Protein 2PXX (pdb70)

Sequence (213 aa):
GSGYREVEYWDQRYQGAADSSAPYDWFGDFSSSFRALLEPELRPEDRILVLGCGNSALSYELFLGGFPNVTSVDYSSVVVAAMQACYAHVPQLRWETMDVRKLDFPSASFDVVLEKGTLDALLAGERDPWTVSSEGVHTVDQVLSEVSRVLVPGGRFISMMTSAAPHFRTRHYAQAYYGWSLRHATYGSGFHFHLYLMHKGGKLSVAQLALGAQIL

InterPro domains:
  IPR013216 Methyltransferase type 11 [PF08241] (64-172)
  IPR029063 S-adenosyl-L-methionine-dependent methyltransferase superfamily [G3DSA:3.40.50.150] (18-231)
  IPR029063 S-adenosyl-L-methionine-dependent methyltransferase superfamily [SSF53335] (21-185)
  IPR051419 Lysine/N-terminal Methyltransferase Superfamily [PTHR12176] (18-202)

B-factor: mean 9.09, std 4.27, range [2.0, 28.04]

Secondary structure (DSSP, 8-state):
-GGGG-HHHHHHHTTTTTTSPP--TT--HHHHHHHHGGG--TT--EEEET-TT-SHHHHHHHTT---EEEEES-HHHHHHHHHHTTT-TT-EEEE--TTS--S-SS-EEEEEEESHHHHHTTT-S-TTS--HHHHHHHHHHHHHHHHHEEEEEEEEEEES--HHHHHHHH--GGG-EEEEEEEESGGG-EEEEEEEETB---HHHHHHHTTT-

Foldseek 3Di:
DLVLLDLVVLLVVCAVLLPDDQDADQDACVWCVVVVVVVDDLAFQEEEEQCASGCRLVVCVVVRNLNYEYEHQNVSRQVSCCNNVVVRPSYHYDHDDLLDDPDQFQQGQEYEYECPLVSLQPPQPDLQDGDPSNLVSLLSNLLVVLGNHHAFGKYKYKALDDCSRCLLNVQDCVSQWEWDKAFIDDVSRMIMIMITHNDHYDPVSNVSVVVRD

Organism: Homo sapiens (NCBI:txid9606)

Radius of gyration: 16.24 Å; Cα contacts (8 Å, |Δi|>4): 416; chains: 1; bounding box: 33×42×42 Å

Structure (mmCIF, N/CA/C/O backbone):
data_2PXX
#
_entry.id   2PXX
#
_cell.length_a   35.883
_cell.length_b   45.560
_cell.length_c   55.102
_ce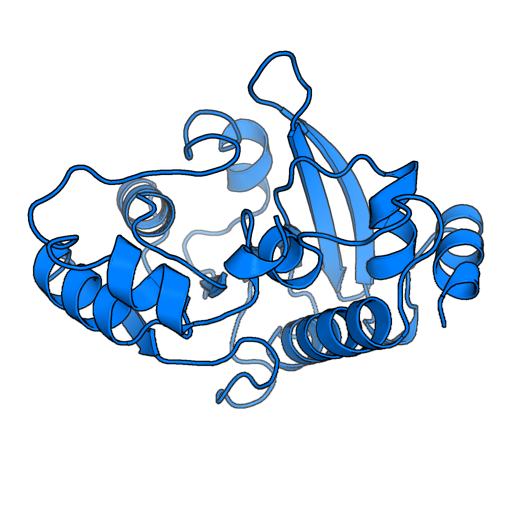ll.angle_alpha   90.000
_cell.angle_beta   105.870
_cell.angle_gamma   90.000
#
_symmetry.space_group_name_H-M   'P 1 21 1'
#
loop_
_entity.id
_entity.type
_entity.pdbx_description
1 polymer 'Uncharacterized protein MGC2408'
2 non-polymer 'UNKNOWN ATOM OR ION'
3 non-polymer S-ADENOSYL-L-HOMOCYSTEINE
4 water water
#
loop_
_atom_site.group_PDB
_atom_site.id
_atom_site.type_symbol
_atom_site.label_atom_id
_atom_site.label_alt_id
_atom_site.label_comp_id
_atom_site.label_asym_id
_atom_site.label_entity_id
_atom_site.label_seq_id
_atom_site.pdbx_PDB_ins_code
_atom_site.Cartn_x
_atom_site.Cartn_y
_atom_site.Cartn_z
_atom_site.occupancy
_atom_site.B_iso_or_equiv
_atom_site.auth_seq_id
_atom_site.auth_comp_id
_atom_site.auth_asym_id
_atom_site.auth_atom_id
_atom_site.pdbx_PDB_model_num
ATOM 1 N N . GLY A 1 1 ? -1.844 23.934 23.329 1.00 13.29 17 GLY A N 1
ATOM 2 C CA . GLY A 1 1 ? -0.740 24.900 23.494 1.00 12.16 17 GLY A CA 1
ATOM 3 C C . GLY A 1 1 ? 0.583 24.236 23.770 1.00 11.87 17 GLY A C 1
ATOM 4 O O . GLY A 1 1 ? 0.713 23.008 23.646 1.00 9.35 17 GLY A O 1
ATOM 5 N N . SER A 1 2 ? 1.579 25.040 24.170 1.00 10.54 18 SER A N 1
ATOM 6 C CA . SER A 1 2 ? 2.940 24.536 24.326 1.00 10.92 18 SER A CA 1
ATOM 7 C C . SER A 1 2 ? 3.087 23.550 25.496 1.00 9.64 18 SER A C 1
ATOM 8 O O . SER A 1 2 ? 4.089 22.817 25.571 1.00 10.44 18 SER A O 1
ATOM 11 N N . GLY A 1 3 ? 2.087 23.487 26.383 1.00 10.29 19 GLY A N 1
ATOM 12 C CA . GLY A 1 3 ? 2.099 22.510 27.467 1.00 7.12 19 GLY A CA 1
ATOM 13 C C . GLY A 1 3 ? 2.107 21.048 26.967 1.00 7.17 19 GLY A C 1
ATOM 14 O O . GLY A 1 3 ? 2.547 20.137 27.671 1.00 9.17 19 GLY A O 1
ATOM 15 N N . TYR A 1 4 ? 1.672 20.827 25.734 1.00 6.80 20 TYR A N 1
ATOM 16 C CA . TYR A 1 4 ? 1.695 19.475 25.158 1.00 6.39 20 TYR A CA 1
ATOM 17 C C . TYR A 1 4 ? 3.092 18.938 24.890 1.00 4.95 20 TYR A C 1
ATOM 18 O O . TYR A 1 4 ? 3.268 17.774 24.566 1.00 6.63 20 TYR A O 1
ATOM 27 N N . ARG A 1 5 ? 4.099 19.782 24.996 1.00 5.95 21 ARG A N 1
ATOM 28 C CA . ARG A 1 5 ? 5.468 19.345 24.804 1.00 6.16 21 ARG A CA 1
ATOM 29 C C . ARG A 1 5 ? 6.024 18.568 26.010 1.00 6.27 21 ARG A C 1
ATOM 30 O O . ARG A 1 5 ? 6.963 17.794 25.858 1.00 5.80 21 ARG A O 1
ATOM 34 N N . GLU A 1 6 ? 5.444 18.777 27.209 1.00 6.16 22 GLU A N 1
ATOM 35 C CA . GLU A 1 6 ? 6.042 18.332 28.456 1.00 7.42 22 GLU A CA 1
ATOM 36 C C . GLU A 1 6 ? 5.436 17.021 28.947 1.00 5.01 22 GLU A C 1
ATOM 37 O O . GLU A 1 6 ? 4.192 16.860 29.019 1.00 6.74 22 GLU A O 1
ATOM 43 N N . VAL A 1 7 ? 6.304 16.097 29.331 1.00 5.47 23 VAL A N 1
ATOM 44 C CA . VAL A 1 7 ? 5.866 14.795 29.830 1.00 4.63 23 VAL A CA 1
ATOM 45 C C . VAL A 1 7 ? 4.965 14.931 31.054 1.00 4.05 23 VAL A C 1
ATOM 46 O O . VAL A 1 7 ? 4.077 14.093 31.251 1.00 5.06 23 VAL A O 1
ATOM 50 N N . GLU A 1 8 ? 5.152 15.953 31.869 1.00 6.01 24 GLU A N 1
ATOM 51 C CA . GLU A 1 8 ? 4.331 16.076 33.088 1.00 5.68 24 GLU A CA 1
ATOM 52 C C . GLU A 1 8 ? 2.846 16.207 32.739 1.00 5.01 24 GLU A C 1
ATOM 53 O O . GLU A 1 8 ? 2.005 15.699 33.471 1.00 4.94 24 GLU A O 1
ATOM 59 N N . TYR A 1 9 ? 2.546 16.888 31.649 1.00 4.74 25 TYR A N 1
ATOM 60 C CA . TYR A 1 9 ? 1.166 17.050 31.209 1.00 5.03 25 TYR A CA 1
ATOM 61 C C . TYR A 1 9 ? 0.572 15.683 30.843 1.00 4.57 25 TYR A C 1
ATOM 62 O O . TYR A 1 9 ? -0.537 15.361 31.256 1.00 4.65 25 TYR A O 1
ATOM 71 N N . TRP A 1 10 ? 1.323 14.870 30.078 1.00 4.15 26 TRP A N 1
ATOM 72 C CA . TRP A 1 10 ? 0.860 13.578 29.640 1.00 5.01 26 TRP A CA 1
ATOM 73 C C . TRP A 1 10 ? 0.747 12.596 30.787 1.00 3.64 26 TRP A C 1
ATOM 74 O O . TRP A 1 10 ? -0.245 11.897 30.879 1.00 5.28 26 TRP A O 1
ATOM 85 N N . ASP A 1 11 ? 1.729 12.570 31.694 1.00 4.60 27 ASP A N 1
ATOM 86 C CA . ASP A 1 11 ? 1.648 11.684 32.866 1.00 5.02 27 ASP A CA 1
ATOM 87 C C . ASP A 1 11 ? 0.395 12.006 33.708 1.00 6.82 27 ASP A C 1
ATOM 88 O O . ASP A 1 11 ? -0.257 11.077 34.207 1.00 5.16 27 ASP A O 1
ATOM 93 N N . GLN A 1 12 ? 0.064 13.300 33.848 1.00 5.16 28 GLN A N 1
ATOM 94 C CA . GLN A 1 12 ? -1.150 13.708 34.524 1.00 6.45 28 GLN A CA 1
ATOM 95 C C . GLN A 1 12 ? -2.426 13.247 33.739 1.00 5.66 28 GLN A C 1
ATOM 96 O O . GLN A 1 12 ? -3.378 12.685 34.317 1.00 6.02 28 GLN A O 1
ATOM 102 N N . ARG A 1 13 ? -2.437 13.500 32.435 1.00 4.65 29 ARG A N 1
ATOM 103 C CA . ARG A 1 13 ? -3.567 13.111 31.568 1.00 4.79 29 ARG A CA 1
ATOM 104 C C . ARG A 1 13 ? -3.845 11.612 31.632 1.00 5.29 29 ARG A C 1
ATOM 105 O O . ARG A 1 13 ? -5.021 11.156 31.592 1.00 6.35 29 ARG A O 1
ATOM 113 N N . TYR A 1 14 ? -2.795 10.820 31.715 1.00 6.05 30 TYR A N 1
ATOM 114 C CA . TYR A 1 14 ? -2.922 9.385 31.568 1.00 6.18 30 TYR A CA 1
ATOM 115 C C . TYR A 1 14 ? -3.092 8.620 32.882 1.00 5.07 30 TYR A C 1
ATOM 116 O O . TYR A 1 14 ? -3.144 7.403 32.867 1.00 6.45 30 TYR A O 1
ATOM 125 N N . GLN A 1 15 ? -3.247 9.322 34.002 1.00 6.53 31 GLN A N 1
ATOM 126 C CA . GLN A 1 15 ? -3.615 8.618 35.242 1.00 7.50 31 GLN A CA 1
ATOM 127 C C . GLN A 1 15 ? -4.952 7.892 34.991 1.00 9.09 31 GLN A C 1
ATOM 128 O O . GLN A 1 15 ? -5.861 8.482 34.445 1.00 11.57 31 GLN A O 1
ATOM 134 N N . GLY A 1 16 ? -5.043 6.620 35.356 1.00 13.51 32 GLY A N 1
ATOM 135 C CA . GLY A 1 16 ? -6.267 5.835 35.151 1.00 11.51 32 GLY A CA 1
ATOM 136 C C . GLY A 1 16 ? -6.534 5.342 33.720 1.00 10.14 32 GLY A C 1
ATOM 137 O O . GLY A 1 16 ? -7.634 4.817 33.428 1.00 12.68 32 GLY A O 1
ATOM 138 N N . ALA A 1 17 ? -5.547 5.496 32.819 1.00 11.12 33 ALA A N 1
ATOM 139 C CA . ALA A 1 17 ? -5.773 5.182 31.395 1.00 9.50 33 ALA A CA 1
ATOM 140 C C . ALA A 1 17 ? -6.049 3.670 31.167 1.00 10.67 33 ALA A C 1
ATOM 141 O O . ALA A 1 17 ? -6.632 3.315 30.163 1.00 9.92 33 ALA A O 1
ATOM 143 N N . ALA A 1 18 ? -5.660 2.784 32.088 1.00 8.93 34 ALA A N 1
ATOM 144 C CA . ALA A 1 18 ? -5.912 1.364 31.884 1.00 9.25 34 ALA A CA 1
ATOM 145 C C . ALA A 1 18 ? -7.424 1.050 31.898 1.00 13.09 34 ALA A C 1
ATOM 146 O O . ALA A 1 18 ? -7.899 0.154 31.156 1.00 16.24 34 ALA A O 1
ATOM 148 N N . ASP A 1 19 ? -8.178 1.833 32.683 1.00 13.56 35 ASP A N 1
ATOM 149 C CA . ASP A 1 19 ? -9.624 1.636 32.864 1.00 14.89 35 ASP A CA 1
ATOM 150 C C . ASP A 1 19 ? -10.507 2.531 31.975 1.00 16.62 35 ASP A C 1
ATOM 151 O O . ASP A 1 19 ? -11.663 2.219 31.764 1.00 16.95 35 ASP A O 1
ATOM 156 N N . SER A 1 20 ? -9.967 3.643 31.491 1.00 13.14 36 SER A N 1
ATOM 157 C CA A SER A 1 20 ? -10.714 4.594 30.669 0.50 14.45 36 SER A CA 1
ATOM 158 C CA B SER A 1 20 ? -10.749 4.573 30.679 0.50 13.09 36 SER A CA 1
ATOM 159 C C . SER A 1 20 ? -10.804 4.080 29.235 1.00 12.76 36 SER A C 1
ATOM 160 O O . SER A 1 20 ? -10.034 3.200 28.838 1.00 13.49 36 SER A O 1
ATOM 165 N N . ALA A 1 21 ? -11.718 4.641 28.463 1.00 11.57 37 ALA A N 1
ATOM 166 C CA . ALA A 1 21 ? -11.847 4.300 27.037 1.00 10.84 37 ALA A CA 1
ATOM 167 C C . ALA A 1 21 ? -10.554 4.683 26.300 1.00 11.07 37 ALA A C 1
ATOM 168 O O . ALA A 1 21 ? -9.913 5.651 26.663 1.00 9.57 37 ALA A O 1
ATOM 170 N N . PRO A 1 22 ? -10.161 3.908 25.266 1.00 8.99 38 PRO A N 1
ATOM 171 C CA . PRO A 1 22 ? -9.074 4.376 24.365 1.00 9.28 38 PRO A CA 1
ATOM 172 C C . PRO A 1 22 ? -9.397 5.740 23.827 1.00 9.56 38 PRO A C 1
ATOM 173 O O . PRO A 1 22 ? -10.556 6.096 23.771 1.00 8.35 38 PRO A O 1
ATOM 177 N N . TYR A 1 23 ? -8.376 6.520 23.474 1.00 6.18 39 TYR A N 1
ATOM 178 C CA . TYR A 1 23 ? -8.564 7.822 22.866 1.00 5.46 39 TYR A CA 1
ATOM 179 C C . TYR A 1 23 ? -7.608 7.944 21.702 1.00 4.00 39 TYR A C 1
ATOM 180 O O . TYR A 1 23 ? -6.432 7.592 21.834 1.00 5.04 39 TYR A O 1
ATOM 189 N N . ASP A 1 24 ? -8.109 8.436 20.564 1.00 5.65 40 ASP A N 1
ATOM 190 C CA . ASP A 1 24 ? -7.307 8.602 19.371 1.00 5.72 40 ASP A CA 1
ATOM 191 C C . ASP A 1 24 ? -7.352 10.038 18.837 1.00 6.43 40 ASP A C 1
ATOM 192 O O . ASP A 1 24 ? -8.427 10.584 18.576 1.00 7.60 40 ASP A O 1
ATOM 197 N N . TRP A 1 25 ? -6.170 10.636 18.701 1.00 4.86 41 TRP A N 1
ATOM 198 C CA . TRP A 1 25 ? -5.994 11.934 18.011 1.00 5.16 41 TRP A CA 1
ATOM 199 C C . TRP A 1 25 ? -6.010 11.793 16.507 1.00 4.83 41 TRP A C 1
ATOM 200 O O . TRP A 1 25 ? -5.477 10.852 15.975 1.00 5.04 41 TRP A O 1
ATOM 211 N N . PHE A 1 26 ? -6.660 12.731 15.829 1.00 6.41 42 PHE A N 1
ATOM 212 C CA . PHE A 1 26 ? -6.605 12.821 14.361 1.00 7.14 42 PHE A CA 1
ATOM 213 C C . PHE A 1 26 ? -7.088 11.539 13.724 1.00 7.64 42 PHE A C 1
ATOM 214 O O . PHE A 1 26 ? -6.490 11.010 12.747 1.00 10.24 42 PHE A O 1
ATOM 222 N N . GLY A 1 27 ? -8.175 11.052 14.262 1.00 8.05 43 GLY A N 1
ATOM 223 C CA . GLY A 1 27 ? -8.828 9.879 13.729 1.00 8.92 43 GLY A CA 1
ATOM 224 C C . GLY A 1 27 ? -8.389 8.579 14.375 1.00 9.39 43 GLY A C 1
ATOM 225 O O . GLY A 1 27 ? -7.265 8.445 14.804 1.00 8.06 43 GLY A O 1
ATOM 226 N N . ASP A 1 28 ? -9.313 7.635 14.469 1.00 9.74 44 ASP A N 1
ATOM 227 C CA . ASP A 1 28 ? -8.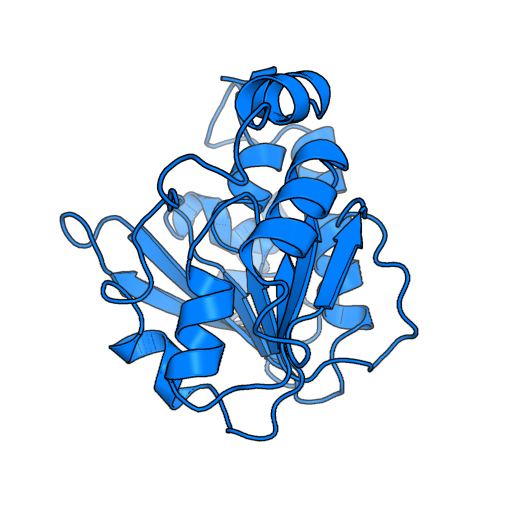975 6.246 14.786 1.00 12.17 44 ASP A CA 1
ATOM 228 C C . ASP A 1 28 ? -8.644 5.450 13.504 1.00 8.83 44 ASP A C 1
ATOM 229 O O . ASP A 1 28 ? -8.837 5.944 12.340 1.00 9.95 44 ASP A O 1
ATOM 234 N N . PHE A 1 29 ? -8.193 4.207 13.716 1.00 11.45 45 PHE A N 1
ATOM 235 C CA . PHE A 1 29 ? -7.799 3.293 12.631 1.00 10.68 45 PHE A CA 1
ATOM 236 C C . PHE A 1 29 ? -8.809 3.260 11.462 1.00 10.91 45 PHE A C 1
ATOM 237 O O . PHE A 1 29 ? -8.411 3.187 10.309 1.00 11.19 45 PHE A O 1
ATOM 245 N N . SER A 1 30 ? -10.112 3.299 11.765 1.00 8.75 46 SER A N 1
ATOM 246 C CA . SER A 1 30 ? -11.154 3.242 10.717 1.00 11.75 46 SER A CA 1
ATOM 247 C C . SER A 1 30 ? -11.019 4.360 9.670 1.00 10.10 46 SER A C 1
ATOM 248 O O . SER A 1 30 ? -11.318 4.149 8.486 1.00 12.18 46 SER A O 1
ATOM 251 N N . SER A 1 31 ? -10.543 5.532 10.103 1.00 9.01 47 SER A N 1
ATOM 252 C CA A SER A 1 31 ? -10.469 6.737 9.279 0.50 11.17 47 SER A CA 1
ATOM 253 C CA B SER A 1 31 ? -10.546 6.684 9.238 0.50 8.53 47 SER A CA 1
ATOM 254 C C . SER A 1 31 ? -9.377 6.664 8.231 1.00 8.99 47 SER A C 1
ATOM 255 O O . SER A 1 31 ? -9.448 7.360 7.217 1.00 10.96 47 SER A O 1
ATOM 260 N N . PHE A 1 32 ? -8.328 5.862 8.487 1.00 6.77 48 PHE A N 1
ATOM 261 C CA . PHE A 1 32 ? -7.166 5.834 7.553 1.00 7.23 48 PHE A CA 1
ATOM 262 C C . PHE A 1 32 ? -6.672 4.436 7.209 1.00 9.94 48 PHE A C 1
ATOM 263 O O . PHE A 1 32 ? -5.668 4.309 6.510 1.00 9.10 48 PHE A O 1
ATOM 271 N N . ARG A 1 33 ? -7.370 3.388 7.650 1.00 9.85 49 ARG A N 1
ATOM 272 C CA . ARG A 1 33 ? -6.893 2.012 7.374 1.00 10.09 49 ARG A CA 1
ATOM 273 C C . ARG A 1 33 ? -6.899 1.673 5.862 1.00 12.41 49 ARG A C 1
ATOM 274 O O . ARG A 1 33 ? -6.097 0.883 5.412 1.00 11.14 49 ARG A O 1
ATOM 277 N N . ALA A 1 34 ? -7.807 2.276 5.097 1.00 10.07 50 ALA A N 1
ATOM 278 C CA . ALA A 1 34 ? -7.790 2.109 3.613 1.00 10.48 50 ALA A CA 1
ATOM 279 C C . ALA A 1 34 ? -6.485 2.612 2.989 1.00 10.64 50 ALA A C 1
ATOM 280 O O . ALA A 1 34 ? -5.999 2.035 2.010 1.00 9.18 50 ALA A O 1
ATOM 282 N N . LEU A 1 35 ? -5.938 3.690 3.543 1.00 9.89 51 LEU A N 1
ATOM 283 C CA . LEU A 1 35 ? -4.631 4.206 3.121 1.00 9.27 51 LEU A CA 1
ATOM 284 C C . LEU A 1 35 ? -3.478 3.403 3.701 1.00 9.88 51 LEU A C 1
ATOM 285 O O . LEU A 1 35 ? -2.476 3.182 3.019 1.00 11.20 51 LEU A O 1
ATOM 290 N N . LEU A 1 36 ? -3.604 2.992 4.969 1.00 8.52 52 LEU A N 1
ATOM 291 C CA . LEU A 1 36 ? -2.508 2.362 5.669 1.00 8.22 52 LEU A CA 1
ATOM 292 C C . LEU A 1 36 ? -2.323 0.897 5.340 1.00 8.38 52 LEU A C 1
ATOM 293 O O . LEU A 1 36 ? -1.217 0.459 5.105 1.00 9.84 52 LEU A O 1
ATOM 298 N N . GLU A 1 37 ? -3.402 0.113 5.357 1.00 7.80 53 GLU A N 1
ATOM 299 C CA . GLU A 1 37 ? -3.210 -1.334 5.251 1.00 11.13 53 GLU A CA 1
ATOM 300 C C . GLU A 1 37 ? -2.524 -1.792 3.947 1.00 7.03 53 GLU A C 1
ATOM 301 O O . GLU A 1 37 ? -1.709 -2.733 4.001 1.00 8.97 53 GLU A O 1
ATOM 307 N N . PRO A 1 38 ? -2.808 -1.138 2.792 1.00 10.32 54 PRO A N 1
ATOM 308 C CA . PRO A 1 38 ? -2.085 -1.555 1.565 1.00 9.47 54 PRO A CA 1
ATOM 309 C C . PRO A 1 38 ? -0.582 -1.308 1.610 1.00 11.14 54 PRO A C 1
ATOM 310 O O . PRO A 1 38 ? 0.135 -1.785 0.727 1.00 9.85 54 PRO A O 1
ATOM 314 N N . GLU A 1 39 ? -0.103 -0.603 2.633 1.00 9.31 55 GLU A N 1
ATOM 315 C CA . GLU A 1 39 ? 1.339 -0.339 2.765 1.00 9.77 55 GLU A CA 1
ATOM 316 C C . GLU A 1 39 ? 2.015 -1.305 3.750 1.00 10.23 55 GLU A C 1
ATOM 317 O O . GLU A 1 39 ? 3.224 -1.237 3.936 1.00 11.77 55 GLU A O 1
ATOM 323 N N . LEU A 1 40 ? 1.242 -2.212 4.344 1.00 7.35 56 LEU A N 1
ATOM 324 C CA . LEU A 1 40 ? 1.714 -3.108 5.379 1.00 9.39 56 LEU A CA 1
ATOM 325 C C . LEU A 1 40 ? 1.683 -4.571 4.923 1.00 11.69 56 LEU A C 1
ATOM 326 O O . LEU A 1 40 ? 0.894 -4.947 4.038 1.00 12.96 56 LEU A O 1
ATOM 331 N N . ARG A 1 41 ? 2.542 -5.383 5.535 1.00 10.29 57 ARG A N 1
ATOM 332 C CA . ARG A 1 41 ? 2.574 -6.833 5.336 1.00 13.73 57 ARG A CA 1
ATOM 333 C C . ARG A 1 41 ? 2.365 -7.480 6.687 1.00 10.39 57 ARG A C 1
ATOM 334 O O . ARG A 1 41 ? 2.848 -6.937 7.712 1.00 7.38 57 ARG A O 1
ATOM 342 N N . PRO A 1 42 ? 1.690 -8.637 6.741 1.00 10.21 58 PRO A N 1
ATOM 343 C CA . PRO A 1 42 ? 1.414 -9.261 8.028 1.00 10.15 58 PRO A CA 1
ATOM 344 C C . PRO A 1 42 ? 2.691 -9.514 8.861 1.00 7.31 58 PRO A C 1
ATOM 345 O O . PRO A 1 42 ? 2.640 -9.479 10.094 1.00 8.94 58 PRO A O 1
ATOM 349 N N . GLU A 1 43 ? 3.812 -9.785 8.184 1.00 9.29 59 GLU A N 1
ATOM 350 C CA . GLU A 1 43 ? 5.075 -10.079 8.867 1.00 8.84 59 GLU A CA 1
ATOM 351 C C . GLU A 1 43 ? 5.864 -8.828 9.263 1.00 9.20 59 GLU A C 1
ATOM 352 O O . GLU A 1 43 ? 6.898 -8.946 9.902 1.00 10.13 59 GLU A O 1
ATOM 358 N N . ASP A 1 44 ? 5.372 -7.638 8.891 1.00 7.08 60 ASP A N 1
ATOM 359 C CA . ASP A 1 44 ? 6.114 -6.391 9.186 1.00 8.14 60 ASP A CA 1
ATOM 360 C C . ASP A 1 44 ? 6.326 -6.206 10.697 1.00 7.19 60 ASP A C 1
ATOM 361 O O . ASP A 1 44 ? 5.412 -6.383 11.496 1.00 6.73 60 ASP A O 1
ATOM 366 N N . ARG A 1 45 ? 7.558 -5.859 11.063 1.00 6.43 61 ARG A N 1
ATOM 367 C CA . ARG A 1 45 ? 7.884 -5.394 12.402 1.00 7.94 61 ARG A CA 1
ATOM 368 C C . ARG A 1 45 ? 7.567 -3.917 12.473 1.00 5.94 61 ARG A C 1
ATOM 369 O O . ARG A 1 45 ? 8.191 -3.125 11.786 1.00 5.26 61 ARG A O 1
ATOM 377 N N . ILE A 1 46 ? 6.566 -3.562 13.285 1.00 6.23 62 ILE A N 1
ATOM 378 C CA . ILE A 1 46 ? 5.986 -2.221 13.310 1.00 5.91 62 ILE A CA 1
ATOM 379 C C . ILE A 1 46 ? 6.295 -1.552 14.666 1.00 4.85 62 ILE A C 1
ATOM 380 O O . ILE A 1 46 ? 6.118 -2.172 15.728 1.00 6.32 62 ILE A O 1
ATOM 385 N N . LEU A 1 47 ? 6.775 -0.305 14.603 1.00 4.22 63 LEU A N 1
ATOM 386 C CA . LEU A 1 47 ? 7.054 0.525 15.775 1.00 4.22 63 LEU A CA 1
ATOM 387 C C . LEU A 1 47 ? 6.088 1.715 15.737 1.00 3.97 63 LEU A C 1
ATOM 388 O O . LEU A 1 47 ? 6.041 2.438 14.735 1.00 5.63 63 LEU A O 1
ATOM 393 N N . VAL A 1 48 ? 5.326 1.911 16.823 1.00 5.13 64 VAL A N 1
ATOM 394 C CA . VAL A 1 48 ? 4.373 3.001 16.920 1.00 4.07 64 VAL A CA 1
ATOM 395 C C . VAL A 1 48 ? 4.926 4.032 17.929 1.00 4.21 64 VAL A C 1
ATOM 396 O O . VAL A 1 48 ? 5.191 3.702 19.101 1.00 4.36 64 VAL A O 1
ATOM 400 N N . LEU A 1 49 ? 5.179 5.243 17.439 1.00 4.38 65 LEU A N 1
ATOM 401 C CA . LEU A 1 49 ? 5.783 6.316 18.235 1.00 3.75 65 LEU A CA 1
ATOM 402 C C . LEU A 1 49 ? 4.734 7.139 18.969 1.00 4.82 65 LEU A C 1
ATOM 403 O O . LEU A 1 49 ? 3.735 7.545 18.376 1.00 6.12 65 LEU A O 1
ATOM 408 N N . GLY A 1 50 ? 5.007 7.445 20.259 1.00 3.83 66 GLY A N 1
ATOM 409 C CA . GLY A 1 50 ? 4.125 8.243 21.077 1.00 3.23 66 GLY A CA 1
ATOM 410 C C . GLY A 1 50 ? 2.713 7.706 21.066 1.00 3.54 66 GLY A C 1
ATOM 411 O O . GLY A 1 50 ? 1.759 8.427 20.844 1.00 4.13 66 GLY A O 1
ATOM 412 N N . CYS A 1 51 ? 2.609 6.428 21.421 1.00 4.53 67 CYS A N 1
ATOM 413 C CA . CYS A 1 51 ? 1.401 5.645 21.297 1.00 3.55 67 CYS A CA 1
ATOM 414 C C . CYS A 1 51 ? 0.223 6.199 22.143 1.00 5.44 67 CYS A C 1
ATOM 415 O O . CYS A 1 51 ? -0.934 6.002 21.781 1.00 3.36 67 CYS A O 1
ATOM 418 N N . GLY A 1 52 ? 0.513 6.854 23.262 1.00 3.30 68 GLY A N 1
ATOM 419 C CA . GLY A 1 52 ? -0.538 7.258 24.186 1.00 4.47 68 GLY A CA 1
ATOM 420 C C . GLY A 1 52 ? -1.468 6.109 24.523 1.00 3.80 68 GLY A C 1
ATOM 421 O O . GLY A 1 52 ? -1.024 4.943 24.593 1.00 4.87 68 GLY A O 1
ATOM 422 N N . ASN A 1 53 ? -2.757 6.431 24.729 1.00 4.62 69 ASN A N 1
ATOM 423 C CA . ASN A 1 53 ? -3.780 5.422 24.960 1.00 4.71 69 ASN A CA 1
ATOM 424 C C . ASN A 1 53 ? -4.642 5.213 23.733 1.00 4.75 69 ASN A C 1
ATOM 425 O O . ASN A 1 53 ? -5.818 4.823 23.832 1.00 4.55 69 ASN A O 1
ATOM 430 N N . SER A 1 54 ? -4.041 5.373 22.555 1.00 4.64 70 SER A N 1
ATOM 431 C CA . SER A 1 54 ? -4.650 5.048 21.272 1.00 3.80 70 SER A CA 1
ATOM 432 C C . SER A 1 54 ? -4.967 3.546 21.133 1.00 5.23 70 SER A C 1
ATOM 433 O O . SER A 1 54 ? -4.288 2.648 21.701 1.00 4.38 70 SER A O 1
ATOM 436 N N . ALA A 1 55 ? -6.024 3.276 20.371 1.00 5.81 71 ALA A N 1
ATOM 437 C CA . ALA A 1 55 ? -6.408 1.902 20.039 1.00 5.49 71 ALA A CA 1
ATOM 438 C C . ALA A 1 55 ? -5.682 1.399 18.769 1.00 7.49 71 ALA A C 1
ATOM 439 O O . ALA A 1 55 ? -5.889 0.264 18.374 1.00 6.38 71 ALA A O 1
ATOM 441 N N . LEU A 1 56 ? -4.828 2.240 18.150 1.00 5.26 72 LEU A N 1
ATOM 442 C CA . LEU A 1 56 ? -4.166 1.881 16.871 1.00 5.37 72 LEU A CA 1
ATOM 443 C C . LEU A 1 56 ? -3.378 0.605 16.984 1.00 6.32 72 LEU A C 1
ATOM 444 O O . LEU A 1 56 ? -3.512 -0.292 16.121 1.00 6.31 72 LEU A O 1
ATOM 449 N N . SER A 1 57 ? -2.572 0.472 18.026 1.00 4.93 73 SER A N 1
ATOM 450 C CA . SER A 1 57 ? -1.745 -0.746 18.169 1.00 5.14 73 SER A CA 1
ATOM 451 C C . SER A 1 57 ? -2.570 -2.041 18.246 1.00 6.19 73 SER A C 1
ATOM 452 O O . SER A 1 57 ? -2.275 -3.025 17.573 1.00 6.24 73 SER A O 1
ATOM 455 N N . TYR A 1 58 ? -3.618 -2.005 19.059 1.00 4.59 74 TYR A N 1
ATOM 456 C CA . TYR A 1 58 ? -4.541 -3.107 19.169 1.00 5.68 74 TYR A CA 1
ATOM 457 C C . TYR A 1 58 ? -5.280 -3.383 17.849 1.00 5.76 74 TYR A C 1
ATOM 458 O O . TYR A 1 58 ? -5.485 -4.561 17.494 1.00 6.93 74 TYR A O 1
ATOM 467 N N . GLU A 1 59 ? -5.718 -2.328 17.154 1.00 5.40 75 GLU A N 1
ATOM 468 C CA . GLU A 1 59 ? -6.397 -2.467 15.867 1.00 4.78 75 GLU A CA 1
ATOM 469 C C . GLU A 1 59 ? -5.499 -3.098 14.816 1.00 6.47 75 GLU A C 1
ATOM 470 O O . GLU A 1 59 ? -5.969 -3.911 13.985 1.00 7.36 75 GLU A O 1
ATOM 476 N N . LEU A 1 60 ? -4.218 -2.756 14.826 1.00 5.04 76 LEU A N 1
ATOM 477 C CA . LEU A 1 60 ? -3.288 -3.415 13.899 1.00 5.01 76 LEU A CA 1
ATOM 478 C C . LEU A 1 60 ? -3.254 -4.923 14.188 1.00 5.84 76 LEU A C 1
ATOM 479 O O . LEU A 1 60 ? -3.319 -5.747 13.249 1.00 6.74 76 LEU A O 1
ATOM 484 N N . PHE A 1 61 ? -3.181 -5.291 15.475 1.00 5.11 77 PHE A N 1
ATOM 485 C CA . PHE A 1 61 ? -3.176 -6.703 15.863 1.00 6.77 77 PHE A CA 1
ATOM 486 C C . PHE A 1 61 ? -4.445 -7.402 15.389 1.00 6.88 77 PHE A C 1
ATOM 487 O O . PHE A 1 61 ? -4.370 -8.476 14.796 1.00 8.28 77 PHE A O 1
ATOM 495 N N . LEU A 1 62 ? -5.598 -6.808 15.661 1.00 6.79 78 LEU A N 1
ATOM 496 C CA . LEU A 1 62 ? -6.850 -7.432 15.279 1.00 5.99 78 LEU A CA 1
ATOM 497 C C . LEU A 1 62 ? -6.939 -7.551 13.789 1.00 7.09 78 LEU A C 1
ATOM 498 O O . LEU A 1 62 ? -7.597 -8.455 13.287 1.00 8.84 78 LEU A O 1
ATOM 503 N N . GLY A 1 63 ? -6.300 -6.637 13.058 1.00 6.64 79 GLY A N 1
ATOM 504 C CA . GLY A 1 63 ? -6.304 -6.647 11.606 1.00 6.37 79 GLY A CA 1
ATOM 505 C C . GLY A 1 63 ? -5.285 -7.564 10.949 1.00 7.96 79 GLY A C 1
ATOM 506 O O . GLY A 1 63 ? -5.163 -7.562 9.722 1.00 10.72 79 GLY A O 1
ATOM 507 N N . GLY A 1 64 ? -4.554 -8.332 11.720 1.00 8.19 80 GLY A N 1
ATOM 508 C CA . GLY A 1 64 ? -3.626 -9.330 11.157 1.00 8.82 80 GLY A CA 1
ATOM 509 C C . GLY A 1 64 ? -2.142 -8.942 11.167 1.00 10.19 80 GLY A C 1
ATOM 510 O O . GLY A 1 64 ? -1.305 -9.601 10.530 1.00 9.23 80 GLY A O 1
ATOM 511 N N . PHE A 1 65 ? -1.819 -7.890 11.912 1.00 9.53 81 PHE A N 1
ATOM 512 C CA . PHE A 1 65 ? -0.441 -7.361 12.001 1.00 9.82 81 PHE A CA 1
ATOM 513 C C . PHE A 1 65 ? 0.017 -7.443 13.472 1.00 9.26 81 PHE A C 1
ATOM 514 O O . PHE A 1 65 ? -0.045 -6.445 14.213 1.00 10.67 81 PHE A O 1
ATOM 522 N N . PRO A 1 66 ? 0.447 -8.636 13.916 1.00 8.53 82 PRO A N 1
ATOM 523 C CA . PRO A 1 66 ? 0.782 -8.870 15.335 1.00 9.35 82 PRO A CA 1
ATOM 524 C C . PRO A 1 66 ? 2.103 -8.285 15.847 1.00 9.92 82 PRO A C 1
ATOM 525 O O . PRO A 1 66 ? 2.293 -8.182 17.075 1.00 8.30 82 PRO A O 1
ATOM 529 N N . ASN A 1 67 ? 3.035 -7.952 14.947 1.00 7.98 83 ASN A N 1
ATOM 530 C CA . ASN A 1 67 ? 4.372 -7.579 15.371 1.00 7.56 83 ASN A CA 1
ATOM 531 C C . ASN A 1 67 ? 4.454 -6.110 15.696 1.00 4.78 83 ASN A C 1
ATOM 532 O O . ASN A 1 67 ? 5.159 -5.356 15.010 1.00 6.69 83 ASN A O 1
ATOM 537 N N . VAL A 1 68 ? 3.797 -5.692 16.776 1.00 5.29 84 VAL A N 1
ATOM 538 C CA . VAL A 1 68 ? 3.704 -4.252 17.098 1.00 5.59 84 VAL A CA 1
ATOM 539 C C . VAL A 1 68 ? 4.404 -3.941 18.404 1.00 5.32 84 VAL A C 1
ATOM 540 O O . VAL A 1 68 ? 4.201 -4.610 19.433 1.00 5.74 84 VAL A O 1
ATOM 544 N N . THR A 1 69 ? 5.264 -2.936 18.348 1.00 5.11 85 THR A N 1
ATOM 545 C CA . THR A 1 69 ? 5.906 -2.326 19.507 1.00 5.24 85 THR A CA 1
ATOM 546 C C . THR A 1 69 ? 5.494 -0.872 19.571 1.00 3.72 85 THR A C 1
ATOM 547 O O . THR A 1 69 ? 5.594 -0.159 18.571 1.00 4.40 85 THR A O 1
ATOM 551 N N . SER A 1 70 ? 5.143 -0.419 20.764 1.00 4.64 86 SER A N 1
ATOM 552 C CA . SER A 1 70 ? 4.607 0.921 20.958 1.00 3.98 86 SER A CA 1
ATOM 553 C C . SER A 1 70 ? 5.360 1.613 22.064 1.00 3.91 86 SER A C 1
ATOM 554 O O . SER A 1 70 ? 5.590 1.013 23.132 1.00 5.69 86 SER A O 1
ATOM 557 N N . VAL A 1 71 ? 5.793 2.848 21.799 1.00 4.45 87 VAL A N 1
ATOM 558 C CA . VAL A 1 71 ? 6.554 3.608 22.743 1.00 2.61 87 VAL A CA 1
ATOM 559 C C . VAL A 1 71 ? 5.962 4.995 23.053 1.00 5.18 87 VAL A C 1
ATOM 560 O O . VAL A 1 71 ? 5.265 5.584 22.228 1.00 4.13 87 VAL A O 1
ATOM 564 N N . ASP A 1 72 ? 6.273 5.499 24.240 1.00 3.96 88 ASP A N 1
ATOM 565 C CA . ASP A 1 72 ? 5.804 6.832 24.704 1.00 4.25 88 ASP A CA 1
ATOM 566 C C . ASP A 1 72 ? 6.700 7.270 25.849 1.00 5.51 88 ASP A C 1
ATOM 567 O O . ASP A 1 72 ? 7.217 6.403 26.585 1.00 4.28 88 ASP A O 1
ATOM 572 N N . TYR A 1 73 ? 6.932 8.580 26.015 1.00 3.07 89 TYR A N 1
ATOM 573 C CA . TYR A 1 73 ? 7.768 9.030 27.101 1.00 5.41 89 TYR A CA 1
ATOM 574 C C . TYR A 1 73 ? 6.990 9.137 28.426 1.00 4.29 89 TYR A C 1
ATOM 575 O O . TYR A 1 73 ? 7.562 9.290 29.468 1.00 5.71 89 TYR A O 1
ATOM 584 N N . SER A 1 74 ? 5.656 9.003 28.366 1.00 3.02 90 SER A N 1
ATOM 585 C CA . SER A 1 74 ? 4.838 8.888 29.570 1.00 2.94 90 SER A CA 1
ATOM 586 C C . SER A 1 74 ? 4.921 7.426 30.097 1.00 3.52 90 SER A C 1
ATOM 587 O O . SER A 1 74 ? 4.249 6.507 29.591 1.00 4.12 90 SER A O 1
ATOM 590 N N . SER A 1 75 ? 5.681 7.229 31.175 1.00 3.33 91 SER A N 1
ATOM 591 C CA . SER A 1 75 ? 5.804 5.903 31.769 1.00 4.82 91 SER A CA 1
ATOM 592 C C . SER A 1 75 ? 4.442 5.470 32.344 1.00 4.55 91 SER A C 1
ATOM 593 O O . SER A 1 75 ? 4.098 4.277 32.382 1.00 5.75 91 SER A O 1
ATOM 596 N N . VAL A 1 76 ? 3.674 6.451 32.782 1.00 4.22 92 VAL A N 1
ATOM 597 C CA . VAL A 1 76 ? 2.345 6.200 33.268 1.00 5.49 92 VAL A CA 1
ATOM 598 C C . VAL A 1 76 ? 1.505 5.537 32.216 1.00 5.27 92 VAL A C 1
ATOM 599 O O . VAL A 1 76 ? 0.896 4.510 32.481 1.00 4.02 92 VAL A O 1
ATOM 603 N N . VAL A 1 77 ? 1.477 6.083 30.988 1.00 4.47 93 VAL A N 1
ATOM 604 C CA . VAL A 1 77 ? 0.646 5.474 29.939 1.00 4.62 93 VAL A CA 1
ATOM 605 C C . VAL A 1 77 ? 1.229 4.141 29.483 1.00 3.48 93 VAL A C 1
ATOM 606 O O . VAL A 1 77 ? 0.478 3.252 29.128 1.00 3.95 93 VAL A O 1
ATOM 610 N N . VAL A 1 78 ? 2.531 3.983 29.542 1.00 3.80 94 VAL A N 1
ATOM 611 C CA . VAL A 1 78 ? 3.125 2.692 29.126 1.00 3.88 94 VAL A CA 1
ATOM 612 C C . VAL A 1 78 ? 2.696 1.572 30.090 1.00 3.64 94 VAL A C 1
ATOM 613 O O . VAL A 1 78 ? 2.213 0.528 29.646 1.00 4.36 94 VAL A O 1
ATOM 617 N N . ALA A 1 79 ? 2.789 1.820 31.395 1.00 4.78 95 ALA A N 1
ATOM 618 C CA . ALA A 1 79 ? 2.317 0.876 32.376 1.00 3.44 95 ALA A CA 1
ATOM 619 C C . ALA A 1 79 ? 0.823 0.585 32.210 1.00 4.66 95 ALA A C 1
ATOM 620 O O . ALA A 1 79 ? 0.387 -0.559 32.316 1.0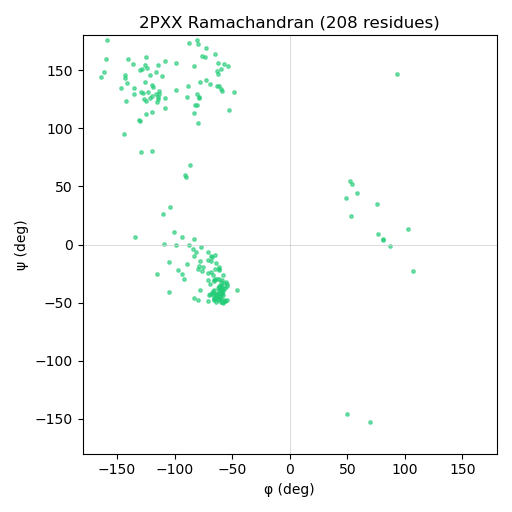0 4.71 95 ALA A O 1
ATOM 622 N N . ALA A 1 80 ? 0.039 1.611 31.942 1.00 4.15 96 ALA A N 1
ATOM 623 C CA . ALA A 1 80 ? -1.398 1.454 31.752 1.00 5.97 96 ALA A CA 1
ATOM 624 C C . ALA A 1 80 ? -1.704 0.602 30.536 1.00 5.74 96 ALA A C 1
ATOM 625 O O . ALA A 1 80 ? -2.599 -0.256 30.595 1.00 5.07 96 ALA A O 1
ATOM 627 N N . MET A 1 81 ? -1.003 0.832 29.415 1.00 5.13 97 MET A N 1
ATOM 628 C CA . MET A 1 81 ? -1.219 0.010 28.192 1.00 6.37 97 MET A CA 1
ATOM 629 C C . MET A 1 81 ? -0.722 -1.428 28.367 1.00 4.38 97 MET A C 1
ATOM 630 O O . MET A 1 81 ? -1.362 -2.362 27.903 1.00 4.99 97 MET A O 1
ATOM 635 N N . GLN A 1 82 ? 0.353 -1.616 29.132 1.00 4.59 98 GLN A N 1
ATOM 636 C CA . GLN A 1 82 ? 0.811 -2.967 29.470 1.00 4.39 98 GLN A CA 1
ATOM 637 C C . GLN A 1 82 ? -0.291 -3.749 30.211 1.00 5.19 98 GLN A C 1
ATOM 638 O O . GLN A 1 82 ? -0.512 -4.961 29.947 1.00 7.47 98 GLN A O 1
ATOM 644 N N . ALA A 1 83 ? -0.969 -3.082 31.141 1.00 4.92 99 ALA A N 1
ATOM 645 C CA . ALA A 1 83 ? -2.067 -3.678 31.901 1.00 5.10 99 ALA A CA 1
ATOM 646 C C . ALA A 1 83 ? -3.322 -3.901 31.045 1.00 6.19 99 ALA A C 1
ATOM 647 O O . ALA A 1 83 ? -3.898 -5.004 31.043 1.00 7.08 99 ALA A O 1
ATOM 649 N N . CYS A 1 84 ? -3.738 -2.886 30.313 1.00 4.71 100 CYS A N 1
ATOM 650 C CA . CYS A 1 84 ? -4.951 -2.956 29.442 1.00 6.35 100 CYS A CA 1
ATOM 651 C C . CYS A 1 84 ? -4.848 -4.042 28.361 1.00 5.15 100 CYS A C 1
ATOM 652 O O . CYS A 1 84 ? -5.874 -4.705 28.018 1.00 5.52 100 CYS A O 1
ATOM 655 N N . TYR A 1 85 ? -3.624 -4.236 27.834 1.00 5.42 101 TYR A N 1
ATOM 656 C CA . TYR A 1 85 ? -3.376 -5.155 26.724 1.00 5.41 101 TYR A CA 1
ATOM 657 C C . TYR A 1 85 ? -2.585 -6.399 27.139 1.00 4.12 101 TYR A C 1
ATOM 658 O O . TYR A 1 85 ? -1.969 -7.077 26.316 1.00 5.91 101 TYR A O 1
ATOM 667 N N . ALA A 1 86 ? -2.703 -6.746 28.423 1.00 5.33 102 ALA A N 1
ATOM 668 C CA . ALA A 1 86 ? -2.046 -7.929 28.959 1.00 6.16 102 ALA A CA 1
ATOM 669 C C . ALA A 1 86 ? -2.552 -9.210 28.275 1.00 6.26 102 ALA A C 1
ATOM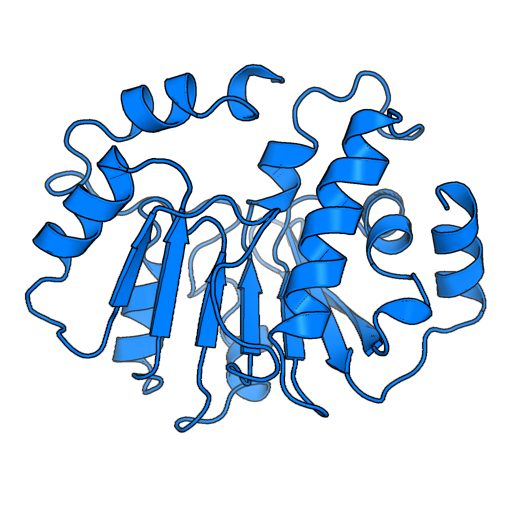 670 O O . ALA A 1 86 ? -1.862 -10.226 28.269 1.00 8.09 102 ALA A O 1
ATOM 672 N N . HIS A 1 87 ? -3.741 -9.141 27.700 1.00 5.38 103 HIS A N 1
ATOM 673 C CA . HIS A 1 87 ? -4.307 -10.263 26.918 1.00 7.21 103 HIS A CA 1
ATOM 674 C C . HIS A 1 87 ? -3.739 -10.414 25.528 1.00 5.93 103 HIS A C 1
ATOM 675 O O . HIS A 1 87 ? -4.091 -11.374 24.820 1.00 7.91 103 HIS A O 1
ATOM 682 N N . VAL A 1 88 ? -2.829 -9.508 25.141 1.00 6.52 104 VAL A N 1
ATOM 683 C CA . VAL A 1 88 ? -2.212 -9.547 23.812 1.00 6.40 104 VAL A CA 1
ATOM 684 C C . VAL A 1 88 ? -0.684 -9.478 23.966 1.00 8.24 104 VAL A C 1
ATOM 685 O O . VAL A 1 88 ? -0.088 -8.432 23.780 1.00 7.57 104 VAL A O 1
ATOM 689 N N . PRO A 1 89 ? -0.046 -10.617 24.304 1.00 7.66 105 PRO A N 1
ATOM 690 C CA . PRO A 1 89 ? 1.417 -10.691 24.509 1.00 9.87 105 PRO A CA 1
ATOM 691 C C . PRO A 1 89 ? 2.253 -10.251 23.302 1.00 9.03 105 PRO A C 1
ATOM 692 O O . PRO A 1 89 ? 3.384 -9.815 23.484 1.00 11.44 105 PRO A O 1
ATOM 696 N N . GLN A 1 90 ? 1.696 -10.377 22.097 1.00 8.02 106 GLN A N 1
ATOM 697 C CA . GLN A 1 90 ? 2.358 -9.978 20.848 1.00 8.66 106 GLN A CA 1
ATOM 698 C C . GLN A 1 90 ? 2.708 -8.500 20.860 1.00 7.87 106 GLN A C 1
ATOM 699 O O . GLN A 1 90 ? 3.718 -8.101 20.311 1.00 8.55 106 GLN A O 1
ATOM 705 N N . LEU A 1 91 ? 1.853 -7.701 21.491 1.00 6.06 107 LEU A N 1
ATOM 706 C CA . LEU A 1 91 ? 2.060 -6.270 21.633 1.00 7.73 107 LEU A CA 1
ATOM 707 C C . LEU A 1 91 ? 3.041 -5.959 22.726 1.00 7.31 107 LEU A C 1
ATOM 708 O O . LEU A 1 91 ? 2.874 -6.385 23.890 1.00 6.43 107 LEU A O 1
ATOM 713 N N . ARG A 1 92 ? 4.048 -5.169 22.359 1.00 6.14 108 ARG A N 1
ATOM 714 C CA . ARG A 1 92 ? 5.072 -4.719 23.272 1.00 6.02 108 ARG A CA 1
ATOM 715 C C 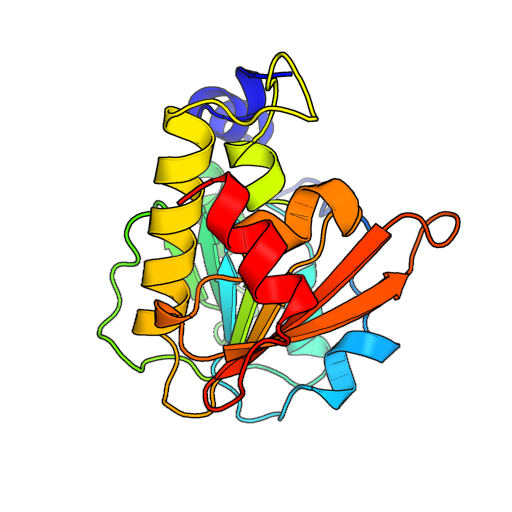. ARG A 1 92 ? 4.931 -3.199 23.528 1.00 5.41 108 ARG A C 1
ATOM 716 O O . ARG A 1 92 ? 4.548 -2.426 22.642 1.00 4.94 108 ARG A O 1
ATOM 724 N N . TRP A 1 93 ? 5.242 -2.776 24.751 1.00 5.43 109 TRP A N 1
ATOM 725 C CA . TRP A 1 93 ? 5.099 -1.375 25.167 1.00 4.89 109 TRP A CA 1
ATOM 726 C C . TRP A 1 93 ? 6.332 -0.944 25.935 1.00 5.05 109 TRP A C 1
ATOM 727 O O . TRP A 1 93 ? 6.721 -1.634 26.888 1.00 6.77 109 TRP A O 1
ATOM 738 N N . GLU A 1 94 ? 6.948 0.179 25.591 1.00 5.61 110 GLU A N 1
ATOM 739 C CA . GLU A 1 94 ? 8.129 0.654 26.351 1.00 5.99 110 GLU A CA 1
ATOM 740 C C . GLU A 1 94 ? 8.175 2.148 26.493 1.00 6.02 110 GLU A C 1
ATOM 741 O O . GLU A 1 94 ? 7.771 2.895 25.591 1.00 5.72 110 GLU A O 1
ATOM 747 N N . THR A 1 95 ? 8.691 2.584 27.652 1.00 4.59 111 THR A N 1
ATOM 748 C CA . THR A 1 95 ? 8.893 4.017 27.916 1.00 4.88 111 THR A CA 1
ATOM 749 C C . THR A 1 95 ? 10.126 4.466 27.228 1.00 5.63 111 THR A C 1
ATOM 750 O O . THR A 1 95 ? 11.184 3.884 27.435 1.00 5.60 111 THR A O 1
ATOM 754 N N . MET A 1 96 ? 9.992 5.510 26.417 1.00 4.98 112 MET A N 1
ATOM 755 C CA . MET A 1 96 ? 11.069 5.965 25.553 1.00 8.19 112 MET A CA 1
ATOM 756 C C . MET A 1 96 ? 10.785 7.351 25.054 1.00 5.69 112 MET A C 1
ATOM 757 O O . MET A 1 96 ? 9.643 7.673 24.748 1.00 5.53 112 MET A O 1
ATOM 762 N N . ASP A 1 97 ? 11.835 8.168 24.917 1.00 5.52 113 ASP A N 1
ATOM 763 C CA . ASP A 1 97 ? 11.707 9.440 24.226 1.00 5.23 113 ASP A CA 1
ATOM 764 C C . ASP A 1 97 ? 12.002 9.158 22.743 1.00 6.40 113 ASP A C 1
ATOM 765 O O . ASP A 1 97 ? 13.028 8.590 22.408 1.00 6.54 113 ASP A O 1
ATOM 770 N N . VAL A 1 98 ? 11.128 9.541 21.870 1.00 5.22 114 VAL A N 1
ATOM 771 C CA . VAL A 1 98 ? 11.277 9.237 20.444 1.00 6.02 114 VAL A CA 1
ATOM 772 C C . VAL A 1 98 ? 12.402 10.013 19.752 1.00 5.04 114 VAL A C 1
ATOM 773 O O . VAL A 1 98 ? 12.723 9.709 18.611 1.00 5.54 114 VAL A O 1
ATOM 777 N N . ARG A 1 99 ? 13.021 10.963 20.470 1.00 4.53 115 ARG A N 1
ATOM 778 C CA . ARG A 1 99 ? 14.209 11.645 19.981 1.00 5.87 115 ARG A CA 1
ATOM 779 C C . ARG A 1 99 ? 15.453 10.766 20.134 1.00 6.79 115 ARG A C 1
ATOM 780 O O . ARG A 1 99 ? 16.492 11.071 19.540 1.00 9.48 115 ARG A O 1
ATOM 788 N N . LYS A 1 100 ? 15.347 9.681 20.916 1.00 6.66 116 LYS A N 1
ATOM 789 C CA . LYS A 1 100 ? 16.416 8.699 21.058 1.00 8.80 116 LYS A CA 1
ATOM 790 C C . LYS A 1 100 ? 15.800 7.310 21.187 1.00 7.14 116 LYS A C 1
ATOM 791 O O . LYS A 1 100 ? 15.417 6.891 22.303 1.00 8.31 116 LYS A O 1
ATOM 797 N N . LEU A 1 101 ? 15.694 6.603 20.070 1.00 5.88 117 LEU A N 1
ATOM 798 C CA . LEU A 1 101 ? 15.062 5.260 20.082 1.00 7.28 117 LEU A CA 1
ATOM 799 C C . LEU A 1 101 ? 16.104 4.257 20.535 1.00 9.18 117 LEU A C 1
ATOM 800 O O . LEU A 1 101 ? 17.170 4.122 19.903 1.00 12.40 117 LEU A O 1
ATOM 805 N N . ASP A 1 102 ? 15.825 3.558 21.637 1.00 9.33 118 ASP A N 1
ATOM 806 C CA . ASP A 1 102 ? 16.790 2.623 22.218 1.00 9.17 118 ASP A CA 1
ATOM 807 C C . ASP A 1 102 ? 16.601 1.238 21.622 1.00 8.73 118 ASP A C 1
ATOM 808 O O . ASP A 1 102 ? 16.352 0.243 22.346 1.00 12.90 118 ASP A O 1
ATOM 810 N N . PHE A 1 103 ? 16.724 1.171 20.315 1.00 8.45 119 PHE A N 1
ATOM 811 C CA . PHE A 1 103 ? 16.742 -0.075 19.559 1.00 7.17 119 PHE A CA 1
ATOM 812 C C . PHE A 1 103 ? 17.956 -0.059 18.678 1.00 7.96 119 PHE A C 1
ATOM 813 O O . PHE A 1 103 ? 18.412 1.020 18.271 1.00 9.79 119 PHE A O 1
ATOM 821 N N . PRO A 1 104 ? 18.518 -1.232 18.364 1.00 10.29 120 PRO A N 1
ATOM 822 C CA . PRO A 1 104 ? 19.610 -1.276 17.383 1.00 7.28 120 PRO A CA 1
ATOM 823 C C . PRO A 1 104 ? 19.105 -0.785 16.038 1.00 9.43 120 PRO A C 1
ATOM 824 O O . PRO A 1 104 ? 17.876 -0.820 15.767 1.00 10.07 120 PRO A O 1
ATOM 828 N N . SER A 1 105 ? 20.023 -0.300 15.197 1.00 7.26 121 SER A N 1
ATOM 829 C CA . SER A 1 105 ? 19.653 0.123 13.853 1.00 8.67 121 SER A CA 1
ATOM 830 C C . SER A 1 105 ? 19.042 -1.036 13.022 1.00 9.42 121 SER A C 1
ATOM 831 O O . SER A 1 105 ? 19.352 -2.199 13.231 1.00 9.24 121 SER A O 1
ATOM 834 N N . ALA A 1 106 ? 18.173 -0.700 12.081 1.00 7.94 122 ALA A N 1
ATOM 835 C CA . ALA A 1 106 ? 17.516 -1.680 11.193 1.00 7.29 122 ALA A CA 1
ATOM 836 C C . ALA A 1 106 ? 16.805 -2.783 11.953 1.00 8.71 122 ALA A C 1
ATOM 837 O O . ALA A 1 106 ? 17.021 -3.939 11.700 1.00 9.55 122 ALA A O 1
ATOM 839 N N . SER A 1 107 ? 15.950 -2.389 12.900 1.00 6.69 123 SER A N 1
ATOM 840 C CA . SER A 1 107 ? 15.172 -3.327 13.730 1.00 7.83 123 SER A CA 1
ATOM 841 C C . SER A 1 107 ? 13.711 -3.401 13.308 1.00 7.82 123 SER A C 1
ATOM 842 O O . SER A 1 107 ? 12.996 -4.288 13.783 1.00 8.32 123 SER A O 1
ATOM 845 N N . PHE A 1 108 ? 13.244 -2.449 12.503 1.00 5.96 124 PHE A N 1
ATOM 846 C CA . PHE A 1 108 ? 11.846 -2.374 12.140 1.00 6.86 124 PHE A CA 1
ATOM 847 C C . PHE A 1 108 ? 11.632 -2.231 10.647 1.00 5.94 124 PHE A C 1
ATOM 848 O O . PHE A 1 108 ? 12.456 -1.682 9.947 1.00 6.81 124 PHE A O 1
ATOM 856 N N . ASP A 1 109 ? 10.504 -2.753 10.168 1.00 5.67 125 ASP A N 1
ATOM 857 C CA . ASP A 1 109 ? 10.100 -2.601 8.783 1.00 7.08 125 ASP A CA 1
ATOM 858 C C . ASP A 1 109 ? 9.209 -1.393 8.548 1.00 6.60 125 ASP A C 1
ATOM 859 O O . ASP A 1 109 ? 9.178 -0.863 7.453 1.00 6.65 125 ASP A O 1
ATOM 864 N N . VAL A 1 110 ? 8.429 -1.013 9.563 1.00 6.14 126 VAL A N 1
ATOM 865 C CA . VAL A 1 110 ? 7.525 0.098 9.459 1.00 6.90 126 VAL A CA 1
ATOM 866 C C . VAL A 1 110 ? 7.540 0.861 10.767 1.00 5.34 126 VAL A C 1
ATOM 867 O O . VAL A 1 110 ? 7.559 0.257 11.839 1.00 5.36 126 VAL A O 1
ATOM 871 N N . VAL A 1 111 ? 7.521 2.188 10.683 1.00 4.88 127 VAL A N 1
ATOM 872 C CA . VAL A 1 111 ? 7.337 3.056 11.851 1.00 4.45 127 VAL A CA 1
ATOM 873 C C . VAL A 1 111 ? 6.127 3.921 11.567 1.00 5.66 127 VAL A C 1
ATOM 874 O O . VAL A 1 111 ? 5.984 4.464 10.462 1.00 4.28 127 VAL A O 1
ATOM 878 N N . LEU A 1 112 ? 5.204 3.995 12.536 1.00 4.35 128 LEU A N 1
ATOM 879 C CA . LEU A 1 112 ? 4.034 4.832 12.448 1.00 4.45 128 LEU A CA 1
ATOM 880 C C . LEU A 1 112 ? 4.083 5.904 13.544 1.00 3.53 128 LEU A C 1
ATOM 881 O O . LEU A 1 112 ? 4.527 5.641 14.659 1.00 4.49 128 LEU A O 1
ATOM 886 N N . GLU A 1 113 ? 3.528 7.072 13.260 1.00 4.09 129 GLU A N 1
ATOM 887 C CA . GLU A 1 113 ? 3.324 8.063 14.295 1.00 3.65 129 GLU A CA 1
ATOM 888 C C . GLU A 1 113 ? 2.053 8.842 13.984 1.00 3.50 129 GLU A C 1
ATOM 889 O O . GLU A 1 113 ? 1.821 9.219 12.830 1.00 5.59 129 GLU A O 1
ATOM 895 N N . LYS A 1 114 ? 1.212 9.047 14.997 1.00 5.18 130 LYS A N 1
ATOM 896 C CA . LYS A 1 114 ? -0.035 9.792 14.855 1.00 5.35 130 LYS A CA 1
ATOM 897 C C . LYS A 1 114 ? -0.077 10.802 15.995 1.00 5.09 130 LYS A C 1
ATOM 898 O O . LYS A 1 114 ? -0.267 10.439 17.130 1.00 5.58 130 LYS A O 1
ATOM 904 N N . GLY A 1 115 ? 0.125 12.070 15.664 1.00 6.04 131 GLY A N 1
ATOM 905 C CA . GLY A 1 115 ? -0.012 13.148 16.614 1.00 7.62 131 GLY A CA 1
ATOM 906 C C . GLY A 1 115 ? 1.183 13.362 17.509 1.00 6.49 131 GLY A C 1
ATOM 907 O O . GLY A 1 115 ? 1.123 14.219 18.405 1.00 7.40 131 GLY A O 1
ATOM 908 N N . THR A 1 116 ? 2.272 12.619 17.292 1.00 4.15 132 THR A N 1
ATOM 909 C CA . THR A 1 116 ? 3.455 12.750 18.168 1.00 5.03 132 THR A CA 1
ATOM 910 C C . THR A 1 116 ? 4.349 13.906 17.784 1.00 4.54 132 THR A C 1
ATOM 911 O O . THR A 1 116 ? 4.773 14.658 18.660 1.00 6.52 132 THR A O 1
ATOM 915 N N . LEU A 1 117 ? 4.641 14.059 16.490 1.00 3.41 133 LEU A N 1
ATOM 916 C CA . LEU A 1 117 ? 5.403 15.235 16.064 1.00 4.33 133 LEU A CA 1
ATOM 917 C C . LEU A 1 117 ? 4.583 16.501 16.279 1.00 6.63 133 LEU A C 1
ATOM 918 O O . LEU A 1 117 ? 5.172 17.578 16.518 1.00 5.40 133 LEU A O 1
ATOM 923 N N . ASP A 1 118 ? 3.241 16.382 16.273 1.00 6.09 134 ASP A N 1
ATOM 924 C CA . ASP A 1 118 ? 2.400 17.484 16.619 1.00 4.20 134 ASP A CA 1
ATOM 925 C C . ASP A 1 118 ? 2.640 17.958 18.061 1.00 5.41 134 ASP A C 1
ATOM 926 O O . ASP A 1 118 ? 2.675 19.167 18.318 1.00 7.77 134 ASP A O 1
ATOM 931 N N . ALA A 1 119 ? 2.849 17.028 19.000 1.00 4.83 135 ALA A N 1
ATOM 932 C CA . ALA A 1 119 ? 3.238 17.401 20.347 1.00 5.29 135 ALA A CA 1
ATOM 933 C C . ALA A 1 119 ? 4.563 18.155 20.382 1.00 6.42 135 ALA A C 1
ATOM 934 O O . ALA A 1 119 ? 4.676 19.193 21.052 1.00 5.96 135 ALA A O 1
ATOM 936 N N . LEU A 1 120 ? 5.570 17.659 19.654 1.00 5.45 136 LEU A N 1
ATOM 937 C CA . LEU A 1 120 ? 6.866 18.328 19.596 1.00 5.98 136 LEU A CA 1
ATOM 938 C C . LEU A 1 120 ? 6.781 19.746 19.058 1.00 5.78 136 LEU A C 1
ATOM 939 O O . LEU A 1 120 ? 7.609 20.602 19.415 1.00 6.50 136 LEU A O 1
ATOM 944 N N . LEU A 1 121 ? 5.829 19.976 18.151 1.00 5.94 137 LEU A N 1
ATOM 945 C CA . LEU A 1 121 ? 5.647 21.287 17.477 1.00 3.58 137 LEU A CA 1
ATOM 946 C C . LEU A 1 121 ? 4.498 22.105 18.091 1.00 6.33 137 LEU A C 1
ATOM 947 O O . LEU A 1 121 ? 4.101 23.151 17.559 1.00 7.58 137 LEU A O 1
ATOM 952 N N . ALA A 1 122 ? 3.988 21.670 19.231 1.00 6.63 138 ALA A N 1
ATOM 953 C CA . ALA A 1 122 ? 2.842 22.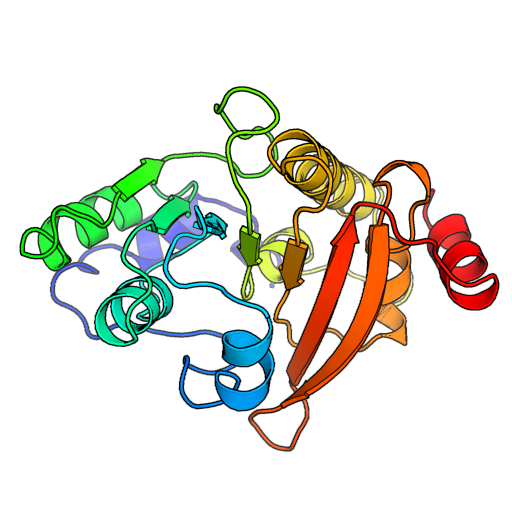353 19.870 1.00 9.00 138 ALA A CA 1
ATOM 954 C C . ALA A 1 122 ? 3.249 23.701 20.400 1.00 11.56 138 ALA A C 1
ATOM 955 O O . ALA A 1 122 ? 4.314 23.829 20.955 1.00 12.07 138 ALA A O 1
ATOM 957 N N . GLY A 1 123 ? 2.379 24.699 20.200 1.00 15.72 139 GLY A N 1
ATOM 958 C CA . GLY A 1 123 ? 2.557 26.031 20.758 1.00 15.07 139 GLY A CA 1
ATOM 959 C C . GLY A 1 123 ? 3.511 26.951 20.003 1.00 15.56 139 GLY A C 1
ATOM 960 O O . GLY A 1 123 ? 3.774 28.054 20.477 1.00 18.10 139 GLY A O 1
ATOM 961 N N . GLU A 1 124 ? 4.046 26.504 18.847 1.00 12.78 140 GLU A N 1
ATOM 962 C CA . GLU A 1 124 ? 4.905 27.363 17.976 1.00 10.93 140 GLU A CA 1
ATOM 963 C C . GLU A 1 124 ? 4.218 28.704 17.774 1.00 11.37 140 GLU A C 1
ATOM 964 O O . GLU A 1 124 ? 3.046 28.752 17.460 1.00 12.09 140 GLU A O 1
ATOM 970 N N . ARG A 1 125 ? 4.952 29.793 17.979 1.00 10.82 141 ARG A N 1
ATOM 971 C CA . ARG A 1 125 ? 4.380 31.155 17.851 1.00 10.43 141 ARG A CA 1
ATOM 972 C C . ARG A 1 125 ? 3.874 31.454 16.445 1.00 11.59 141 ARG A C 1
ATOM 973 O O . ARG A 1 125 ? 2.829 32.065 16.283 1.00 10.28 141 ARG A O 1
ATOM 981 N N . ASP A 1 126 ? 4.641 31.032 15.436 1.00 9.64 142 ASP A N 1
ATOM 982 C CA . ASP A 1 126 ? 4.345 31.315 14.029 1.00 10.57 142 ASP A CA 1
ATOM 983 C C . ASP A 1 126 ? 4.275 30.012 13.259 1.00 9.55 142 ASP A C 1
ATOM 984 O O . ASP A 1 126 ? 5.284 29.357 13.060 1.00 9.08 142 ASP A O 1
ATOM 989 N N . PRO A 1 127 ? 3.093 29.641 12.784 1.00 9.67 143 PRO A N 1
ATOM 990 C CA . PRO A 1 127 ? 3.074 28.370 12.042 1.00 9.76 143 PRO A CA 1
ATOM 991 C C . PRO A 1 127 ? 3.958 28.367 10.780 1.00 9.31 143 PRO A C 1
ATOM 992 O O . PRO A 1 127 ? 4.289 27.314 10.285 1.00 8.80 143 PRO A O 1
ATOM 996 N N . TRP A 1 128 ? 4.310 29.550 10.257 1.00 9.62 144 TRP A N 1
ATOM 997 C CA . TRP A 1 128 ? 5.104 29.637 9.034 1.00 9.97 144 TRP A CA 1
ATOM 998 C C . TRP A 1 128 ? 6.622 29.633 9.283 1.00 10.67 144 TRP A C 1
ATOM 999 O O . TRP A 1 128 ? 7.385 29.391 8.364 1.00 11.96 144 TRP A O 1
ATOM 1010 N N . THR A 1 129 ? 7.047 29.903 10.521 1.00 8.60 145 THR A N 1
ATOM 1011 C CA . THR A 1 129 ? 8.472 30.047 10.850 1.00 9.96 145 THR A CA 1
ATOM 1012 C C . THR A 1 129 ? 8.804 29.200 12.054 1.00 8.72 145 THR A C 1
ATOM 1013 O O . THR A 1 129 ? 8.431 29.512 13.166 1.00 9.12 145 THR A O 1
ATOM 1017 N N . VAL A 1 130 ? 9.498 28.088 11.814 1.00 6.91 146 VAL A N 1
ATOM 1018 C CA . VAL A 1 130 ? 9.716 27.074 12.874 1.00 7.42 146 VAL A CA 1
ATOM 1019 C C . VAL A 1 130 ? 10.870 27.504 13.791 1.00 7.41 146 VAL A C 1
ATOM 1020 O O . VAL A 1 130 ? 11.958 27.875 13.306 1.00 8.44 146 VAL A O 1
ATOM 1024 N N . SER A 1 131 ? 10.629 27.480 15.117 1.00 5.92 147 SER A N 1
ATOM 1025 C CA . SER A 1 131 ? 11.687 27.760 16.128 1.00 7.36 147 SER A CA 1
ATOM 1026 C C . SER A 1 131 ? 12.864 26.810 15.956 1.00 6.55 147 SER A C 1
ATOM 1027 O O . SER A 1 131 ? 12.725 25.710 15.431 1.00 6.56 147 SER A O 1
ATOM 1030 N N . SER A 1 132 ? 14.021 27.232 16.396 1.00 5.00 148 SER A N 1
ATOM 1031 C CA . SER A 1 132 ? 15.205 26.415 16.373 1.00 6.23 148 SER A CA 1
ATOM 1032 C C . SER A 1 132 ? 14.978 25.089 17.068 1.00 4.86 148 SER A C 1
ATOM 1033 O O . SER A 1 132 ? 15.392 24.049 16.568 1.00 5.80 148 SER A O 1
ATOM 1036 N N . GLU A 1 133 ? 14.390 25.112 18.263 1.00 5.05 149 GLU A N 1
ATOM 1037 C CA . GLU A 1 133 ? 14.129 23.851 18.960 1.00 4.42 149 GLU A CA 1
ATOM 1038 C C . GLU A 1 133 ? 13.184 22.936 18.174 1.00 6.18 149 GLU A C 1
ATOM 1039 O O . GLU A 1 133 ? 13.438 21.761 18.091 1.00 5.14 149 GLU A O 1
ATOM 1045 N N . GLY A 1 134 ? 12.120 23.491 17.602 1.00 4.13 150 GLY A N 1
ATOM 1046 C CA . GLY A 1 134 ? 11.143 22.685 16.822 1.00 4.66 150 GLY A CA 1
ATOM 1047 C C . GLY A 1 134 ? 11.786 21.995 15.656 1.00 5.11 150 GLY A C 1
ATOM 1048 O O . GLY A 1 134 ? 11.523 20.820 15.405 1.00 5.97 150 GLY A O 1
ATOM 1049 N N . VAL A 1 135 ? 12.682 22.702 14.956 1.00 4.51 151 VAL A N 1
ATOM 1050 C CA . VAL A 1 135 ? 13.403 22.116 13.862 1.00 4.15 151 VAL A CA 1
ATOM 1051 C C . VAL A 1 135 ? 14.302 20.971 14.375 1.00 6.89 151 VAL A C 1
ATOM 1052 O O . VAL A 1 135 ? 14.288 19.866 13.797 1.00 5.26 151 VAL A O 1
ATOM 1056 N N . HIS A 1 136 ? 15.081 21.232 15.430 1.00 5.36 152 HIS A N 1
ATOM 1057 C CA . HIS A 1 136 ? 16.048 20.257 15.932 1.00 6.92 152 HIS A CA 1
ATOM 1058 C C . HIS A 1 136 ? 15.403 19.002 16.502 1.00 7.69 152 HIS A C 1
ATOM 1059 O O . HIS A 1 136 ? 15.892 17.884 16.257 1.00 6.37 152 HIS A O 1
ATOM 1066 N N . THR A 1 137 ? 14.366 19.159 17.320 1.00 7.81 153 THR A N 1
ATOM 1067 C CA . THR A 1 137 ? 13.764 18.002 17.963 1.00 6.29 153 THR A CA 1
ATOM 1068 C C . THR A 1 137 ? 13.080 17.096 16.946 1.00 7.18 153 THR A C 1
ATOM 1069 O O . THR A 1 137 ? 13.216 15.870 17.003 1.00 6.09 153 THR A O 1
ATOM 1073 N N . VAL A 1 138 ? 12.376 17.691 15.977 1.00 4.29 154 VAL A N 1
ATOM 1074 C CA . VAL A 1 138 ? 11.736 16.905 14.942 1.00 5.00 154 VAL A CA 1
ATOM 1075 C C . VAL A 1 138 ? 12.795 16.213 14.080 1.00 5.89 154 VAL A C 1
ATOM 1076 O O . VAL A 1 138 ? 12.654 15.031 13.764 1.00 6.08 154 VAL A O 1
ATOM 1080 N N . ASP A 1 139 ? 13.883 16.925 13.746 1.00 4.76 155 ASP A N 1
ATOM 1081 C CA . ASP A 1 139 ? 14.976 16.305 12.968 1.00 6.69 155 ASP A CA 1
ATOM 1082 C C . ASP A 1 139 ? 15.577 15.093 13.725 1.00 5.02 155 ASP A C 1
ATOM 1083 O O . ASP A 1 139 ? 15.895 14.066 13.118 1.00 5.27 155 ASP A O 1
ATOM 1088 N N . GLN A 1 140 ? 15.741 15.216 15.038 1.00 7.74 156 GLN A N 1
ATOM 1089 C CA . GLN A 1 140 ? 16.223 14.100 15.876 1.00 6.05 156 GLN A CA 1
ATOM 1090 C C . GLN A 1 140 ? 15.333 12.892 15.721 1.00 7.44 156 GLN A C 1
ATOM 1091 O O . GLN A 1 140 ? 15.827 11.779 15.525 1.00 7.07 156 GLN A O 1
ATOM 1097 N N . VAL A 1 141 ? 14.020 13.083 15.832 1.00 6.04 157 VAL A N 1
ATOM 1098 C CA . VAL A 1 141 ? 13.099 11.968 15.729 1.00 5.75 157 VAL A CA 1
ATOM 1099 C C . VAL A 1 141 ? 13.188 11.320 14.379 1.00 5.72 157 VAL A C 1
ATOM 1100 O O . VAL A 1 141 ? 13.280 10.091 14.267 1.00 6.59 157 VAL A O 1
ATOM 1104 N N . LEU A 1 142 ? 13.172 12.131 13.326 1.00 4.75 158 LEU A N 1
ATOM 1105 C CA . LEU A 1 142 ? 13.206 11.617 11.975 1.00 6.04 158 LEU A CA 1
ATOM 1106 C C . LEU A 1 142 ? 14.506 10.917 11.659 1.00 3.61 158 LEU A C 1
ATOM 1107 O O . LEU A 1 142 ? 14.488 9.860 11.010 1.00 6.24 158 LEU A O 1
ATOM 1112 N N . SER A 1 143 ? 15.614 11.433 12.126 1.00 4.04 159 SER A N 1
ATOM 1113 C CA . SER A 1 143 ? 16.867 10.719 11.979 1.00 5.91 159 SER A CA 1
ATOM 1114 C C . SER A 1 143 ? 16.794 9.334 12.615 1.00 4.46 159 SER A C 1
ATOM 1115 O O . SER A 1 143 ? 17.274 8.342 12.035 1.00 5.42 159 SER A O 1
ATOM 1118 N N . GLU A 1 144 ? 16.218 9.245 13.806 1.00 4.91 160 GLU A N 1
ATOM 1119 C CA . GLU A 1 144 ? 16.085 7.974 14.504 1.00 4.55 160 GLU A CA 1
ATOM 1120 C C . GLU A 1 144 ? 15.148 7.024 13.796 1.00 6.30 160 GLU A C 1
ATOM 1121 O O . GLU A 1 144 ? 15.409 5.826 13.746 1.00 4.81 160 GLU A O 1
ATOM 1127 N N . VAL A 1 145 ? 14.052 7.543 13.263 1.00 4.49 161 VAL A N 1
ATOM 1128 C CA . VAL A 1 145 ? 13.170 6.706 12.496 1.00 4.75 161 VAL A CA 1
ATOM 1129 C C . VAL A 1 145 ? 13.923 6.087 11.319 1.00 5.15 161 VAL A C 1
ATOM 1130 O O . VAL A 1 145 ? 13.846 4.870 11.087 1.00 5.61 161 VAL A O 1
ATOM 1134 N N . SER A 1 146 ? 14.640 6.913 10.563 1.00 5.28 162 SER A N 1
ATOM 1135 C CA . SER A 1 146 ? 15.405 6.391 9.440 1.00 5.90 162 SER A CA 1
ATOM 1136 C C . SER A 1 146 ? 16.433 5.356 9.876 1.00 6.73 162 SER A C 1
ATOM 1137 O O . SER A 1 146 ? 16.643 4.340 9.195 1.00 7.35 162 SER A O 1
ATOM 1140 N N . ARG A 1 147 ? 17.076 5.611 11.003 1.00 4.95 163 ARG A N 1
ATOM 1141 C CA . ARG A 1 147 ? 18.065 4.689 11.542 1.00 6.94 163 ARG A CA 1
ATOM 1142 C C . ARG A 1 147 ? 17.462 3.324 11.940 1.00 5.64 163 ARG A C 1
ATOM 1143 O O . ARG A 1 147 ? 18.051 2.262 11.631 1.00 6.26 163 ARG A O 1
ATOM 1151 N N . VAL A 1 148 ? 16.327 3.306 12.643 1.00 5.82 164 VAL A N 1
ATOM 1152 C CA . VAL A 1 148 ? 15.799 2.030 13.127 1.00 7.60 164 VAL A CA 1
ATOM 1153 C C . VAL A 1 148 ? 15.086 1.265 12.026 1.00 6.56 164 VAL A C 1
ATOM 1154 O O . VAL A 1 148 ? 14.887 0.058 12.175 1.00 7.68 164 VAL A O 1
ATOM 1158 N N . LEU A 1 149 ? 14.694 1.925 10.928 1.00 7.47 165 LEU A N 1
ATOM 1159 C CA . LEU A 1 149 ? 14.131 1.210 9.771 1.00 7.35 165 LEU A CA 1
ATOM 1160 C C . LEU A 1 149 ? 15.206 0.456 9.027 1.00 8.37 165 LEU A C 1
ATOM 1161 O O . LEU A 1 149 ? 16.313 0.946 8.841 1.00 9.28 165 LEU A O 1
ATOM 1166 N N . VAL A 1 150 ? 14.846 -0.734 8.563 1.00 8.34 166 VAL A N 1
ATOM 1167 C CA . VAL A 1 150 ? 15.678 -1.462 7.632 1.00 8.48 166 VAL A CA 1
ATOM 1168 C C . VAL A 1 150 ? 15.770 -0.714 6.312 1.00 12.53 166 VAL A C 1
ATOM 1169 O O . VAL A 1 150 ? 14.997 0.209 6.055 1.00 12.49 166 VAL A O 1
ATOM 1173 N N . PRO A 1 151 ? 16.749 -1.085 5.470 1.00 13.62 167 PRO A N 1
ATOM 1174 C CA . PRO A 1 151 ? 16.727 -0.570 4.139 1.00 13.79 167 PRO A CA 1
ATOM 1175 C C . PRO A 1 151 ? 15.444 -1.046 3.485 1.00 13.67 167 PRO A C 1
ATOM 1176 O O . PRO A 1 151 ? 15.042 -2.213 3.652 1.00 15.77 167 PRO A O 1
ATOM 1180 N N . GLY A 1 152 ? 14.795 -0.155 2.782 1.00 14.03 168 GLY A N 1
ATOM 1181 C CA . GLY A 1 152 ? 13.542 -0.450 2.179 1.00 11.51 168 GLY A CA 1
ATOM 1182 C C . GLY A 1 152 ? 12.347 -0.224 3.088 1.00 11.43 168 GLY A C 1
ATOM 1183 O O . GLY A 1 152 ? 11.242 -0.432 2.654 1.00 11.67 168 GLY A O 1
ATOM 1184 N N . GLY A 1 153 ? 12.575 0.200 4.348 1.00 10.17 169 GLY A N 1
ATOM 1185 C CA . GLY A 1 153 ? 11.472 0.357 5.352 1.00 10.22 169 GLY A CA 1
ATOM 1186 C C . GLY A 1 153 ? 10.605 1.570 5.050 1.00 11.32 169 GLY A C 1
ATOM 1187 O O . GLY A 1 153 ? 10.972 2.407 4.247 1.00 10.36 169 GLY A O 1
ATOM 1188 N N . ARG A 1 154 ? 9.466 1.668 5.744 1.00 8.03 170 ARG A N 1
ATOM 1189 C CA . ARG A 1 154 ? 8.492 2.717 5.533 1.00 7.74 170 ARG A CA 1
ATOM 1190 C C . ARG A 1 154 ? 8.167 3.456 6.826 1.00 6.31 170 ARG A C 1
ATOM 1191 O O . ARG A 1 154 ? 7.991 2.831 7.873 1.00 7.46 170 ARG A O 1
ATOM 1199 N N . PHE A 1 155 ? 8.032 4.768 6.737 1.00 5.66 171 PHE A N 1
ATOM 1200 C CA . PHE A 1 155 ? 7.561 5.598 7.844 1.00 4.43 171 PHE A CA 1
ATOM 1201 C C . PHE A 1 155 ? 6.311 6.297 7.409 1.00 4.62 171 PHE A C 1
ATOM 1202 O O . PHE A 1 155 ? 6.289 6.912 6.327 1.00 5.95 171 PHE A O 1
ATOM 1210 N N . ILE A 1 156 ? 5.245 6.179 8.218 1.00 6.04 172 ILE A N 1
ATOM 1211 C CA . ILE A 1 156 ? 3.935 6.749 7.908 1.00 6.92 172 ILE A CA 1
ATOM 1212 C C . ILE A 1 156 ? 3.473 7.612 9.082 1.00 4.17 172 ILE A C 1
ATOM 1213 O O . ILE A 1 156 ? 3.477 7.142 10.262 1.00 5.32 172 ILE A O 1
ATOM 1218 N N . SER A 1 157 ? 3.157 8.871 8.772 1.00 5.18 173 SER A N 1
ATOM 1219 C CA . SER A 1 157 ? 2.857 9.914 9.741 1.00 4.13 173 SER A CA 1
ATOM 1220 C C . SER A 1 157 ? 1.456 10.437 9.520 1.00 6.06 173 SER A C 1
ATOM 1221 O O . SER A 1 157 ? 1.080 10.738 8.380 1.00 5.46 173 SER A O 1
ATOM 1224 N N . MET A 1 158 ? 0.733 10.631 10.615 1.00 4.75 174 MET A N 1
ATOM 1225 C CA A MET A 1 158 ? -0.663 11.063 10.577 0.50 7.30 174 MET A CA 1
ATOM 1226 C CA B MET A 1 158 ? -0.685 11.038 10.613 0.50 6.99 174 MET A CA 1
ATOM 1227 C C . MET A 1 158 ? -0.784 12.277 11.467 1.00 6.90 174 MET A C 1
ATOM 1228 O O . MET A 1 158 ? -0.355 12.260 12.642 1.00 5.94 174 MET A O 1
ATOM 1237 N N . THR A 1 159 ? -1.322 13.361 10.902 1.00 6.65 175 THR A N 1
ATOM 1238 C CA . THR A 1 159 ? -1.245 14.658 11.548 1.00 5.86 175 THR A CA 1
ATOM 1239 C C . THR A 1 159 ? -2.298 15.608 11.014 1.00 5.73 175 THR A C 1
ATOM 1240 O O . THR A 1 159 ? -2.816 15.412 9.910 1.00 7.61 175 THR A O 1
ATOM 1244 N N . SER A 1 160 ? -2.599 16.629 11.776 1.00 4.38 176 SER A N 1
ATOM 1245 C CA . SER A 1 160 ? -3.461 17.730 11.293 1.00 7.56 176 SER A CA 1
ATOM 1246 C C . SER A 1 160 ? -2.660 18.755 10.434 1.00 8.90 176 SER A C 1
ATOM 1247 O O . SER A 1 160 ? -3.253 19.662 9.856 1.00 8.88 176 SER A O 1
ATOM 1250 N N . ALA A 1 161 ? -1.330 18.602 10.358 1.00 6.26 177 ALA A N 1
ATOM 1251 C CA . ALA A 1 161 ? -0.466 19.575 9.619 1.00 6.10 177 ALA A CA 1
ATOM 1252 C C . ALA A 1 161 ? -0.490 19.315 8.105 1.00 7.02 177 ALA A C 1
ATOM 1253 O O . ALA A 1 161 ? -0.109 18.232 7.658 1.00 8.22 177 ALA A O 1
ATOM 1255 N N . ALA A 1 162 ? -0.937 20.326 7.329 1.00 7.25 178 ALA A N 1
ATOM 1256 C CA . ALA A 1 162 ? -1.002 20.211 5.878 1.00 7.23 178 ALA A CA 1
ATOM 1257 C C . ALA A 1 162 ? 0.410 20.294 5.285 1.00 7.98 178 ALA A C 1
ATOM 1258 O O . ALA A 1 162 ? 1.353 20.748 5.959 1.00 6.87 178 ALA A O 1
ATOM 1260 N N . PRO A 1 163 ? 0.576 19.831 4.029 1.00 7.66 179 PRO A N 1
ATOM 1261 C CA . PRO A 1 163 ? 1.909 19.800 3.407 1.00 7.28 179 PRO A CA 1
ATOM 1262 C C . PRO A 1 163 ? 2.677 21.146 3.388 1.00 7.16 179 PRO A C 1
ATOM 1263 O O . PRO A 1 163 ? 3.899 21.125 3.499 1.00 7.13 179 PRO A O 1
ATOM 1267 N N . HIS A 1 164 ? 1.999 22.301 3.256 1.00 8.16 180 HIS A N 1
ATOM 1268 C CA . HIS A 1 164 ? 2.754 23.592 3.263 1.00 6.90 180 HIS A CA 1
ATOM 1269 C C . HIS A 1 164 ? 3.397 23.919 4.605 1.00 7.70 180 HIS A C 1
ATOM 1270 O O . HIS A 1 164 ? 4.203 24.872 4.699 1.00 8.64 180 HIS A O 1
ATOM 1277 N N . PHE A 1 165 ? 3.032 23.155 5.636 1.00 7.11 181 PHE A N 1
ATOM 1278 C CA . PHE A 1 165 ? 3.769 23.204 6.899 1.00 8.39 181 PHE A CA 1
ATOM 1279 C C . PHE A 1 165 ? 4.670 22.008 7.144 1.00 8.27 181 PHE A C 1
ATOM 1280 O O . PHE A 1 165 ? 5.760 22.168 7.687 1.00 8.06 181 PHE A O 1
ATOM 1288 N N . ARG A 1 166 ? 4.222 20.807 6.821 1.00 8.96 182 ARG A N 1
ATOM 1289 C CA . ARG A 1 166 ? 4.927 19.622 7.277 1.00 7.98 182 ARG A CA 1
ATOM 1290 C C . ARG A 1 166 ? 5.963 19.058 6.296 1.00 7.12 182 ARG A C 1
ATOM 1291 O O . ARG A 1 166 ? 6.904 18.424 6.706 1.00 7.38 182 ARG A O 1
ATOM 1299 N N . THR A 1 167 ? 5.800 19.312 5.001 1.00 7.61 183 THR A N 1
ATOM 1300 C CA . THR A 1 167 ? 6.711 18.727 4.011 1.00 8.84 183 THR A CA 1
ATOM 1301 C C . THR A 1 167 ? 8.143 19.144 4.280 1.00 8.30 183 THR A C 1
ATOM 1302 O O . THR A 1 167 ? 9.036 18.330 4.169 1.00 7.62 183 THR A O 1
ATOM 1306 N N . ARG A 1 168 ? 8.355 20.393 4.647 1.00 8.93 184 ARG A N 1
ATOM 1307 C CA . ARG A 1 168 ? 9.725 20.878 4.939 1.00 8.69 184 ARG A CA 1
ATOM 1308 C C . ARG A 1 168 ? 10.440 20.039 5.973 1.00 8.49 184 ARG A C 1
ATOM 1309 O O . ARG A 1 168 ? 11.652 19.842 5.860 1.00 7.56 184 ARG A O 1
ATOM 1317 N N . HIS A 1 169 ? 9.721 19.524 6.976 1.00 7.51 185 HIS A N 1
ATOM 1318 C CA . HIS A 1 169 ? 10.341 18.645 7.984 1.00 6.60 185 HIS A CA 1
ATOM 1319 C C . HIS A 1 169 ? 10.729 17.282 7.422 1.00 7.86 185 HIS A C 1
ATOM 1320 O O . HIS A 1 169 ? 11.808 16.791 7.674 1.00 5.63 185 HIS A O 1
ATOM 1327 N N . TYR A 1 170 ? 9.850 16.688 6.630 1.00 5.83 186 TYR A N 1
ATOM 1328 C CA . TYR A 1 170 ? 10.135 15.331 6.117 1.00 4.90 186 TYR A CA 1
ATOM 1329 C C . TYR A 1 170 ? 11.085 15.253 4.913 1.00 5.58 186 TYR A C 1
ATOM 1330 O O . TYR A 1 170 ? 11.677 14.218 4.657 1.00 5.85 186 TYR A O 1
ATOM 1339 N N . ALA A 1 171 ? 11.205 16.353 4.192 1.00 6.86 187 ALA A N 1
ATOM 1340 C CA . ALA A 1 171 ? 11.945 16.393 2.947 1.00 8.78 187 ALA A CA 1
ATOM 1341 C C . ALA A 1 171 ? 13.415 16.764 3.169 1.00 8.60 187 ALA A C 1
ATOM 1342 O O . ALA A 1 171 ? 13.915 17.802 2.645 1.00 8.43 187 ALA A O 1
ATOM 1344 N N . GLN A 1 172 ? 14.103 15.952 3.955 1.00 6.55 188 GLN A N 1
ATOM 1345 C CA . GLN A 1 172 ? 15.553 16.031 4.072 1.00 9.26 188 GLN A CA 1
ATOM 1346 C C . GLN A 1 172 ? 16.170 14.831 3.368 1.00 9.61 188 GLN A C 1
ATOM 1347 O O . GLN A 1 172 ? 15.809 13.690 3.638 1.00 7.88 188 GLN A O 1
ATOM 1353 N N . ALA A 1 173 ? 17.098 15.081 2.437 1.00 9.21 189 ALA A N 1
ATOM 1354 C CA . ALA A 1 173 ? 17.721 13.999 1.662 1.00 9.18 189 ALA A CA 1
ATOM 1355 C C . ALA A 1 173 ? 18.378 12.937 2.528 1.00 7.16 189 ALA A C 1
ATOM 1356 O O . ALA A 1 173 ? 18.314 11.762 2.209 1.00 8.11 189 ALA A O 1
ATOM 1358 N N . TYR A 1 174 ? 19.002 13.326 3.641 1.00 6.57 190 TYR A N 1
ATOM 1359 C CA . TYR A 1 174 ? 19.787 12.345 4.383 1.00 5.94 190 TYR A CA 1
ATOM 1360 C C . TYR A 1 174 ? 18.935 11.291 5.095 1.00 8.34 190 TYR A C 1
ATOM 1361 O O . TYR A 1 174 ? 19.478 10.289 5.526 1.00 7.55 190 TYR A O 1
ATOM 1370 N N . TYR A 1 175 ? 17.620 11.513 5.206 1.00 5.76 191 TYR A N 1
ATOM 1371 C CA . TYR A 1 175 ? 16.727 10.453 5.756 1.00 6.68 191 TYR A CA 1
ATOM 1372 C C . TYR A 1 175 ? 16.623 9.250 4.795 1.00 6.75 191 TYR A C 1
ATOM 1373 O O . TYR A 1 175 ? 16.258 8.148 5.200 1.00 6.73 191 TYR A O 1
ATOM 1382 N N . GLY A 1 176 ? 16.890 9.497 3.515 1.00 6.90 192 GLY A N 1
ATOM 1383 C CA . GLY A 1 176 ? 16.972 8.420 2.500 1.00 6.99 192 GLY A CA 1
ATOM 1384 C C . GLY A 1 176 ? 1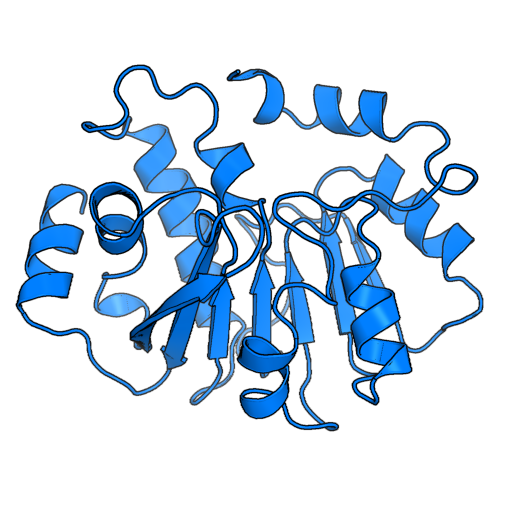5.635 7.860 2.060 1.00 8.61 192 GLY A C 1
ATOM 1385 O O . GLY A 1 176 ? 15.531 6.668 1.750 1.00 8.61 192 GLY A O 1
ATOM 1386 N N . TRP A 1 177 ? 14.619 8.712 1.992 1.00 7.59 193 TRP A N 1
ATOM 1387 C CA . TRP A 1 177 ? 13.294 8.271 1.611 1.00 8.68 193 TRP A CA 1
ATOM 1388 C C . TRP A 1 177 ? 12.593 9.202 0.615 1.00 9.23 193 TRP A C 1
ATOM 1389 O O . TRP A 1 177 ? 12.906 10.369 0.535 1.00 9.16 193 TRP A O 1
ATOM 1400 N N . SER A 1 178 ? 11.646 8.631 -0.160 1.00 9.20 194 SER A N 1
ATOM 1401 C CA . SER A 1 178 ? 10.695 9.403 -0.934 1.00 10.95 194 SER A CA 1
ATOM 1402 C C . SER A 1 178 ? 9.590 9.874 0.006 1.00 10.37 194 SER A C 1
ATOM 1403 O O . SER A 1 178 ? 9.524 9.443 1.183 1.00 10.31 194 SER A O 1
ATOM 1406 N N . LEU A 1 179 ? 8.711 10.735 -0.505 1.00 10.15 195 LEU A N 1
ATOM 1407 C CA . LEU A 1 179 ? 7.631 11.306 0.268 1.00 10.48 195 LEU A CA 1
ATOM 1408 C C . LEU A 1 179 ? 6.363 11.435 -0.587 1.00 11.45 195 LEU A C 1
ATOM 1409 O O . LEU A 1 179 ? 6.395 12.053 -1.670 1.00 10.25 195 LEU A O 1
ATOM 1414 N N . ARG A 1 180 ? 5.271 10.818 -0.105 1.00 8.35 196 ARG A N 1
ATOM 1415 C CA . ARG A 1 180 ? 3.929 10.905 -0.715 1.00 13.45 196 ARG A CA 1
ATOM 1416 C C . ARG A 1 180 ? 2.949 11.398 0.335 1.00 10.31 196 ARG A C 1
ATOM 1417 O O . ARG A 1 180 ? 3.196 11.259 1.524 1.00 9.35 196 ARG A O 1
ATOM 1425 N N . HIS A 1 181 ? 1.799 11.903 -0.096 1.00 11.30 197 HIS A N 1
ATOM 1426 C CA . HIS A 1 181 ? 0.800 12.453 0.834 1.00 11.84 197 HIS A CA 1
ATOM 1427 C C . HIS A 1 181 ? -0.622 12.143 0.386 1.00 10.70 197 HIS A C 1
ATOM 1428 O O . HIS A 1 181 ? -0.916 12.140 -0.830 1.00 12.07 197 HIS A O 1
ATOM 1435 N N . ALA A 1 182 ? -1.499 11.887 1.358 1.00 11.02 198 ALA A N 1
ATOM 1436 C CA . ALA A 1 182 ? -2.934 11.726 1.106 1.00 10.33 198 ALA A CA 1
ATOM 1437 C C . ALA A 1 182 ? -3.706 12.407 2.231 1.00 10.64 198 ALA A C 1
ATOM 1438 O O . ALA A 1 182 ? -3.153 12.648 3.318 1.00 10.32 198 ALA A O 1
ATOM 1440 N N . THR A 1 183 ? -4.975 12.735 2.007 1.00 13.60 199 THR A N 1
ATOM 1441 C CA . THR A 1 183 ? -5.827 13.232 3.092 1.00 12.65 199 THR A CA 1
ATOM 1442 C C . THR A 1 183 ? -6.870 12.178 3.497 1.00 14.28 199 THR A C 1
ATOM 1443 O O . THR A 1 183 ? -7.186 11.246 2.724 1.00 12.33 199 THR A O 1
ATOM 1447 N N . TYR A 1 184 ? -7.372 12.326 4.718 1.00 11.34 200 TYR A N 1
ATOM 1448 C CA . TYR A 1 184 ? -8.336 11.408 5.284 1.00 12.02 200 TYR A CA 1
ATOM 1449 C C . TYR A 1 184 ? -9.086 12.062 6.406 1.00 14.53 200 TYR A C 1
ATOM 1450 O O . TYR A 1 184 ? -8.806 13.222 6.781 1.00 12.94 200 TYR A O 1
ATOM 1459 N N . GLY A 1 185 ? -10.048 11.312 6.933 1.00 15.19 201 GLY A N 1
ATOM 1460 C CA . GLY A 1 185 ? -10.684 11.620 8.193 1.00 16.33 201 GLY A CA 1
ATOM 1461 C C . GLY A 1 185 ? -11.574 12.843 8.148 1.00 15.36 201 GLY A C 1
ATOM 1462 O O . GLY A 1 185 ? -12.110 13.207 7.092 1.00 16.29 201 GLY A O 1
ATOM 1463 N N . SER A 1 186 ? -11.710 13.485 9.308 1.00 15.93 202 SER A N 1
ATOM 1464 C CA . SER A 1 186 ? -12.689 14.560 9.507 1.00 16.11 202 SER A CA 1
ATOM 1465 C C . SER A 1 186 ? -12.569 15.665 8.451 1.00 18.33 202 SER A C 1
ATOM 1466 O O . SER A 1 186 ? -11.560 16.346 8.373 1.00 16.55 202 SER A O 1
ATOM 1469 N N . GLY A 1 187 ? -13.614 15.829 7.635 1.00 18.04 203 GLY A N 1
ATOM 1470 C CA . GLY A 1 187 ? -13.625 16.818 6.520 1.00 18.04 203 GLY A CA 1
ATOM 1471 C C . GLY A 1 187 ? -12.444 16.709 5.545 1.00 19.50 203 GLY A C 1
ATOM 1472 O O . GLY A 1 187 ? -12.081 17.682 4.872 1.00 19.09 203 GLY A O 1
ATOM 1473 N N . PHE A 1 188 ? -11.855 15.509 5.464 1.00 18.23 204 PHE A N 1
ATOM 1474 C CA . PHE A 1 188 ? -10.609 15.279 4.700 1.00 19.18 204 PHE A CA 1
ATOM 1475 C C . PHE A 1 188 ? -9.540 16.330 5.056 1.00 20.19 204 PHE A C 1
ATOM 1476 O O . PHE A 1 188 ? -8.810 16.814 4.205 1.00 19.95 204 PHE A O 1
ATOM 1484 N N . HIS A 1 189 ? -9.474 16.659 6.344 1.00 19.16 205 HIS A N 1
ATOM 1485 C CA . HIS A 1 189 ? -8.614 17.713 6.841 1.00 18.65 205 HIS A CA 1
ATOM 1486 C C . HIS A 1 189 ? -7.446 17.138 7.645 1.00 15.70 205 HIS A C 1
ATOM 1487 O O . HIS A 1 189 ? -6.605 17.885 8.140 1.00 15.45 205 HIS A O 1
ATOM 1490 N N . PHE A 1 190 ? -7.388 15.807 7.764 1.00 12.45 206 PHE A N 1
ATOM 1491 C CA . PHE A 1 190 ? -6.188 15.154 8.340 1.00 9.04 206 PHE A CA 1
ATOM 1492 C C . PHE A 1 190 ? -5.301 14.641 7.220 1.00 9.39 206 PHE A C 1
ATOM 1493 O O . PHE A 1 190 ? -5.764 14.376 6.101 1.00 11.48 206 PHE A O 1
ATOM 1501 N N . HIS A 1 191 ? -4.018 14.485 7.530 1.00 7.87 207 HIS A N 1
ATOM 1502 C CA . HIS A 1 191 ? -2.993 14.293 6.519 1.00 8.04 207 HIS A CA 1
ATOM 1503 C C . HIS A 1 191 ? -2.177 13.074 6.815 1.00 5.81 207 HIS A C 1
ATOM 1504 O O . HIS A 1 191 ? -1.713 12.903 7.969 1.00 7.80 207 HIS A O 1
ATOM 1511 N N . LEU A 1 192 ? -1.996 12.204 5.816 1.00 5.67 208 LEU A N 1
ATOM 1512 C CA . LEU A 1 192 ? -1.184 11.020 5.975 1.00 6.64 208 LEU A CA 1
ATOM 1513 C C . LEU A 1 192 ? 0.030 11.157 5.052 1.00 7.43 208 LEU A C 1
ATOM 1514 O O . LEU A 1 192 ? -0.120 11.448 3.857 1.00 7.31 208 LEU A O 1
ATOM 1519 N N . TYR A 1 193 ? 1.223 10.994 5.607 1.00 6.86 209 TYR A N 1
ATOM 1520 C CA . TYR A 1 193 ? 2.490 11.087 4.836 1.00 5.71 209 TYR A CA 1
ATOM 1521 C C . TYR A 1 193 ? 3.163 9.735 4.796 1.00 6.22 209 TYR A C 1
ATOM 1522 O O . TYR A 1 193 ? 3.342 9.115 5.850 1.00 5.82 209 TYR A O 1
ATOM 1531 N N . LEU A 1 194 ? 3.546 9.292 3.590 1.00 7.69 210 LEU A N 1
ATOM 1532 C CA . LEU A 1 194 ? 4.170 8.010 3.378 1.00 8.89 210 LEU A CA 1
ATOM 1533 C C . LEU A 1 194 ? 5.585 8.201 2.874 1.00 10.12 210 LEU A C 1
ATOM 1534 O O . LEU A 1 194 ? 5.789 8.823 1.838 1.00 7.55 210 LEU A O 1
ATOM 1539 N N . MET A 1 195 ? 6.539 7.649 3.607 1.00 7.56 211 MET A N 1
ATOM 1540 C CA . MET A 1 195 ? 7.947 7.747 3.294 1.00 8.86 211 MET A CA 1
ATOM 1541 C C . MET A 1 195 ? 8.550 6.371 3.125 1.00 10.01 211 MET A C 1
ATOM 1542 O O . MET A 1 195 ? 8.405 5.506 3.996 1.00 10.53 211 MET A O 1
ATOM 1547 N N . HIS A 1 196 ? 9.198 6.143 1.981 1.00 9.02 212 HIS A N 1
ATOM 1548 C CA . HIS A 1 196 ? 9.722 4.837 1.662 1.00 10.49 212 HIS A CA 1
ATOM 1549 C C . HIS A 1 196 ? 11.213 4.926 1.489 1.00 8.15 212 HIS A C 1
ATOM 1550 O O . HIS A 1 196 ? 11.711 5.610 0.569 1.00 10.05 212 HIS A O 1
ATOM 1557 N N . LYS A 1 197 ? 11.942 4.296 2.375 1.00 8.82 213 LYS A N 1
ATOM 1558 C CA . LYS A 1 197 ? 13.379 4.358 2.289 1.00 10.83 213 LYS A CA 1
ATOM 1559 C C . LYS A 1 197 ? 13.856 3.722 1.007 1.00 10.75 213 LYS A C 1
ATOM 1560 O O . LYS A 1 197 ? 13.370 2.650 0.613 1.00 12.35 213 LYS A O 1
ATOM 1566 N N . GLY A 1 198 ? 14.808 4.385 0.363 1.00 12.76 214 GLY A N 1
ATOM 1567 C CA . GLY A 1 198 ? 15.329 3.967 -0.946 1.00 13.30 214 GLY A CA 1
ATOM 1568 C C . GLY A 1 198 ? 14.841 4.884 -2.055 1.00 15.88 214 GLY A C 1
ATOM 1569 O O . GLY A 1 198 ? 15.456 4.961 -3.113 1.00 15.40 214 GLY A O 1
ATOM 1570 N N . GLY A 1 199 ? 13.725 5.575 -1.811 1.00 14.07 215 GLY A N 1
ATOM 1571 C CA . GLY A 1 199 ? 13.211 6.572 -2.714 1.00 17.10 215 GLY A CA 1
ATOM 1572 C C . GLY A 1 199 ? 13.915 7.915 -2.580 1.00 15.78 215 GLY A C 1
ATOM 1573 O O . GLY A 1 199 ? 14.772 8.114 -1.696 1.00 14.04 215 GLY A O 1
ATOM 1574 N N . LYS A 1 200 ? 13.529 8.832 -3.460 1.00 14.86 216 LYS A N 1
ATOM 1575 C CA . LYS A 1 200 ? 14.093 10.165 -3.543 1.00 14.50 216 LYS A CA 1
ATOM 1576 C C . LYS A 1 200 ? 13.029 11.232 -3.421 1.00 12.47 216 LYS A C 1
ATOM 1577 O O . LYS A 1 200 ? 11.881 11.023 -3.818 1.00 14.00 216 LYS A O 1
ATOM 1583 N N . LEU A 1 201 ? 13.420 12.406 -2.916 1.00 12.41 217 LEU A N 1
ATOM 1584 C CA . LEU A 1 201 ? 12.535 13.551 -2.868 1.00 1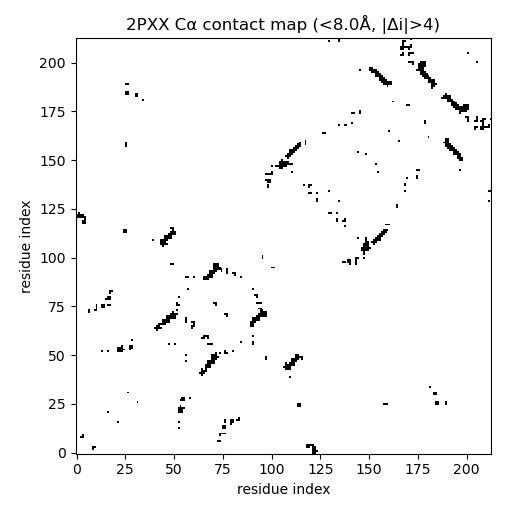3.00 217 LEU A CA 1
ATOM 1585 C C . LEU A 1 201 ? 12.529 14.297 -4.203 1.00 14.40 217 LEU A C 1
ATOM 1586 O O . LEU A 1 201 ? 13.512 14.260 -4.957 1.00 19.25 217 LEU A O 1
ATOM 1591 N N . SER A 1 202 ? 11.423 14.978 -4.480 1.00 12.92 218 SER A N 1
ATOM 1592 C CA . SER A 1 202 ? 11.333 15.849 -5.651 1.00 14.77 218 SER A CA 1
ATOM 1593 C C . SER A 1 202 ? 12.097 17.141 -5.377 1.00 14.36 218 SER A C 1
ATOM 1594 O O . SER A 1 202 ? 12.356 17.482 -4.224 1.00 15.33 218 SER A O 1
ATOM 1597 N N . VAL A 1 203 ? 12.431 17.881 -6.437 1.00 16.80 219 VAL A N 1
ATOM 1598 C CA . VAL A 1 203 ? 13.081 19.186 -6.268 1.00 14.54 219 VAL A CA 1
ATOM 1599 C C . VAL A 1 203 ? 12.193 20.126 -5.468 1.00 15.31 219 VAL A C 1
ATOM 1600 O O . VAL A 1 203 ? 12.680 20.862 -4.626 1.00 14.14 219 VAL A O 1
ATOM 1604 N N . ALA A 1 204 ? 10.869 20.087 -5.719 1.00 13.96 220 ALA A N 1
ATOM 1605 C CA . ALA A 1 204 ? 9.945 20.861 -4.922 1.00 14.35 220 ALA A CA 1
ATOM 1606 C C . ALA A 1 204 ? 10.091 20.521 -3.411 1.00 13.03 220 ALA A C 1
ATOM 1607 O O . ALA A 1 204 ? 10.179 21.408 -2.581 1.00 13.29 220 ALA A O 1
ATOM 1609 N N . GLN A 1 205 ? 10.096 19.223 -3.088 1.00 13.43 221 GLN A N 1
ATOM 1610 C CA . GLN A 1 205 ? 10.192 18.790 -1.685 1.00 12.67 221 GLN A CA 1
ATOM 1611 C C . GLN A 1 205 ? 11.526 19.256 -1.064 1.00 11.12 221 GLN A C 1
ATOM 1612 O O . GLN A 1 205 ? 11.539 19.857 0.017 1.00 13.17 221 GLN A O 1
ATOM 1618 N N . LEU A 1 206 ? 12.620 19.025 -1.794 1.00 12.40 222 LEU A N 1
ATOM 1619 C CA . LEU A 1 206 ? 13.965 19.445 -1.341 1.00 11.09 222 LEU A CA 1
ATOM 1620 C C . LEU A 1 206 ? 14.107 20.954 -1.081 1.00 11.45 222 LEU A C 1
ATOM 1621 O O . LEU A 1 206 ? 14.733 21.380 -0.110 1.00 10.61 222 LEU A O 1
ATOM 1626 N N . ALA A 1 207 ? 13.505 21.755 -1.955 1.00 12.72 223 ALA A N 1
ATOM 1627 C CA . ALA A 1 207 ? 13.436 23.211 -1.771 1.00 13.33 223 ALA A CA 1
ATOM 1628 C C . ALA A 1 207 ? 12.718 23.626 -0.474 1.00 11.57 223 ALA A C 1
ATOM 1629 O O . ALA A 1 207 ? 13.128 24.549 0.193 1.00 14.04 223 ALA A O 1
ATOM 1631 N N . LEU A 1 208 ? 11.610 22.939 -0.149 1.00 13.04 224 LEU A N 1
ATOM 1632 C CA . LEU A 1 208 ? 10.919 23.170 1.116 1.00 14.53 224 LEU A CA 1
ATOM 1633 C C . LEU A 1 208 ? 11.805 22.715 2.306 1.00 11.03 224 LEU A C 1
ATOM 1634 O O . LEU A 1 208 ? 11.923 23.425 3.294 1.00 13.05 224 LEU A O 1
ATOM 1639 N N . GLY A 1 209 ? 12.450 21.550 2.174 1.00 11.22 225 GLY A N 1
ATOM 1640 C CA . GLY A 1 209 ? 13.355 21.055 3.260 1.00 10.65 225 GLY A CA 1
ATOM 1641 C C . GLY A 1 209 ? 14.517 21.997 3.541 1.00 9.89 225 GLY A C 1
ATOM 1642 O O . GLY A 1 209 ? 14.899 22.231 4.688 1.00 10.06 225 GLY A O 1
ATOM 1643 N N . ALA A 1 210 ? 15.027 22.602 2.462 1.00 11.88 226 ALA A N 1
ATOM 1644 C CA . ALA A 1 210 ? 16.103 23.593 2.549 1.00 12.74 226 ALA A CA 1
ATOM 1645 C C . ALA A 1 210 ? 15.716 24.871 3.317 1.00 13.93 226 ALA A C 1
ATOM 1646 O O . ALA A 1 210 ? 16.590 25.646 3.728 1.00 15.23 226 ALA A O 1
ATOM 1648 N N . GLN A 1 211 ? 14.413 25.082 3.526 1.00 14.33 227 GLN A N 1
ATOM 1649 C CA . GLN A 1 211 ? 13.928 26.254 4.267 1.00 14.87 227 GLN A CA 1
ATOM 1650 C C . GLN A 1 211 ? 14.227 26.193 5.769 1.00 15.40 227 GLN A C 1
ATOM 1651 O O . GLN A 1 211 ? 14.310 27.240 6.441 1.00 17.67 227 GLN A O 1
ATOM 1653 N N . ILE A 1 212 ? 14.389 24.981 6.304 1.00 12.21 228 ILE A N 1
ATOM 1654 C CA . ILE A 1 212 ? 14.644 24.809 7.740 1.00 11.23 228 ILE A CA 1
ATOM 1655 C C . ILE A 1 212 ? 16.006 24.228 8.112 1.00 9.93 228 ILE A C 1
ATOM 1656 O O . ILE A 1 212 ? 16.490 24.452 9.235 1.00 11.94 228 ILE A O 1
ATOM 1661 N N . LEU A 1 213 ? 16.603 23.470 7.184 1.00 9.97 229 LEU A N 1
ATOM 1662 C CA . LEU A 1 213 ? 17.934 22.883 7.357 1.00 11.00 229 LEU A CA 1
ATOM 1663 C C . LEU A 1 213 ? 18.744 23.024 6.073 1.00 12.49 229 LEU A C 1
ATOM 1664 O O . LEU A 1 213 ? 18.226 22.815 4.971 1.00 12.26 229 LEU A O 1
#

GO terms:
  GO:0016279 protein-lysine N-methyltransferase activity (F, IDA)
  GO:0008168 methyltransferase activity (F, IMP)

CATH classification: 3.40.50.150

Solvent-accessible surface area: 9663 Å² total; per-residue (Å²): 71,69,42,68,50,97,47,125,66,24,39,134,87,12,115,48,6,36,139,67,80,74,111,28,78,36,17,59,14,87,43,1,33,86,60,0,59,99,43,16,113,86,99,4,99,0,0,6,2,20,8,5,18,19,18,3,3,59,60,0,53,107,38,40,14,44,64,1,10,1,0,10,70,0,60,45,0,5,57,12,4,82,66,45,14,77,118,4,108,85,10,162,11,88,62,22,57,9,89,147,4,76,41,104,66,46,26,14,21,2,0,0,0,21,16,16,1,25,18,32,27,18,48,51,241,54,79,150,91,25,53,101,109,2,16,100,6,1,27,49,0,0,38,28,0,16,81,0,2,28,115,35,2,75,0,0,0,0,0,56,16,23,42,105,52,6,11,25,5,0,1,16,73,134,2,33,3,30,15,133,72,22,57,5,22,77,76,154,72,37,18,8,0,13,0,62,32,72,25,180,20,56,127,68,33,70,65,68,0,73,81,33,101

Nearest PDB structures (foldseek):
  2pxx-assembly1_A  TM=1.005E+00  e=6.093E-48  Homo sapiens
  4mwz-assembly1_A  TM=7.730E-01  e=1.579E-08  Plasmodium vivax Sal-1
  3uj7-assembly1_A  TM=7.378E-01  e=7.685E-08  Plasmodium falciparum
  3ujc-assembly1_A  TM=7.353E-01  e=1.329E-07  Plasmodium falciparum
  3ujd-assembly1_A  TM=7.349E-01  e=2.035E-07  Plasmodium falciparum

=== Feature glossary ===
Legend for the data blocks above and below:

— What the protein is —

The amino-acid sequence is the protein's primary structure: the linear order of residues from the N-terminus to the C-terminus, written in one-letter code. Everything else here — the 3D coordinates, the secondary structure, the domain annotations — is ultimately a consequence of this string.

Database cross-references. InterPro integrates a dozen domain/family signature databases into unified entries with residue-range hits. GO terms attach function/process/location labels with evidence codes. CATH codes position the fold in a four-level structural taxonomy. Organism is the NCBI-taxonomy species name.

— Where its atoms are —

The mmCIF block holds the 3D Cartesian coordinates of each backbone atom (N, Cα, C, O) in ångströms. mmCIF is the PDB's canonical archive format — a tagged-loop text representation of the atomic model.

The six renders are orthographic views along the three Cartesian axes in both directions. Representation (cartoon, sticks, or surface) and color scheme (sequence-rainbow or by-chain) vary across proteins so the training set covers all the common visualization conventions.

— Local backbone conformation —

Secondary structure is the local, repeating backbone conformation. DSSP classifies it into eight states by reading the hydrogen-bond network: three helix types (H, G, I), two β types (E, B), two non-regular types (T, S), and unstructured coil (-).

SS3 is a coarse helix/strand/coil call (letters a/b/c) made by the P-SEA algorithm from inter-Cα distances and dihedrals. It is less detailed than DSSP but needs only Cα positions.

Backbone dihedral angles. Every residue except chain termini has a φ (preceding-C → N → Cα → C) and a ψ (N → Cα → C → next-N). They are reported in degrees following the IUPAC sign convention. Secondary structure is essentially a statement about which (φ, ψ) basin each residue occupies.

— Global shape and packing —

The geometric summary reports three shape descriptors. Rg (radius of gyration) measures how spread out the Cα atoms are about their centre of mass; compact globular proteins have small Rg, elongated or unfolded ones large. Cα contacts (<8 Å, |i−j|>4) count long-range residue pairs in spatial proximity — high for tightly packed folds, near zero for rods or random coil. The bounding-box extents give the protein's footprint along x, y, z in Å.

Solvent accessibility: the surface area of each residue that a 1.4 Å water probe can touch, in Å². When only backbone atoms are present the absolute values are lower than full-atom SASA (side chains contribute most of the area) and are flagged as backbone-only.

Plot images: a contact map (which residues are close in 3D, as an N×N binary image), a Ramachandran scatter (backbone torsion angles, revealing secondary-structure composition at a glance), and — for AlphaFold structures — a PAE heatmap (pairwise prediction confidence).

— Structural neighborhood —

Foldseek's 3Di representation compresses backbone geometry into a per-residue letter drawn from a learned twenty-state alphabet. It captures the tertiary interaction pattern around each residue — which residues are packed against it in space, regardless of where they are in sequence.

Structural nearest neighbors (via Foldseek easy-search vs the PDB). Reported per hit: target PDB id, E-value, and alignment TM-score. A TM-score above ~0.5 is the conventional threshold for 'same fold'.

— Confidence and disorder —

pLDDT (predicted Local Distance Difference Test) is AlphaFold's per-residue confidence score, ranging from 0 to 100. Values above 90 indicate high confidence (typically well-packed cores); 70–90 is confident; 50–70 low confidence; below 50 usually means the region is disordered or the prediction is unreliable there. AlphaFold stores pLDDT in the mmCIF B-factor column.

For experimental (PDB) structures, the B-factor (temperature factor) quantifies the positional spread of each atom in the crystal — a combination of thermal vibration and static disorder — in units of Å². High B-factors mark flexible loops or poorly resolved regions; low B-factors mark the rigid, well-ordered core.

Predicted Aligned Error (PAE) is an AlphaFold confidence matrix: entry (i, j) is the expected error in the position of residue j, in ångströms, when the prediction is superimposed on the true structure at residue i. Low PAE within a block of residues means that block is internally rigid and well-predicted; high PAE between two blocks means their relative placement is uncertain even if each block individually is confident.